Protein AF-0000000071583154 (afdb_homodimer)

Sequence (306 aa):
MKQLDFNSIYKNDSQQSTGLLFIRAYHKWHGLIKSQLKTIDLTHPQFVLLTTLAALLRQQEWVSQTDIARFSDMDVMTVSQIIRLLVKKDLIMREVHPKDSRANIILLTEQGLQKVNQALPLVEGIDQAFFGKLEDKTEILDQLLIKLEAENDMKQLDFNSIYKNDSQQSTGLLFIRAYHKWHGLIKSQLKTIDLTHPQFVLLTTLAALLRQQEWVSQTDIARFSDMDVMTVSQIIRLLVKKDLIMREVHPKDSRANIILLTEQGLQKVNQALPLVEGIDQAFFGKLEDKTEILDQLLIKLEAEND

Foldseek 3Di:
DDPPPPVPPVPDDPDDPPVRVVVVLCCVLLVQLQVLLVVVPDGPLLLLLLVLQVVVVVVDVFAALVNSCVRSVHDSVVSVVSLVVCVVVVQKDKDADPVHRVTITIGGDPNVVVSNVVSVCSSVVSCCVSLCVCPVCSVVVVVVVVVVPDPPD/DDPPPPVPPVPDDPDDPPVRVVVVLCCVLLVQLQVLLVVVPDGPLLLLLLVLQVVVVVVDVFAALVNSCVRSVHDSVVSVVSLVVCVVVVQKDKDADPVHNPTITIGGDPNVVVSNVVSVCSSVVSCCVSLCVCPVCSVVVVVVVVVVPDPPD

InterPro domains:
  IPR000835 MarR-type HTH domain [PF01047] (42-102)
  IPR000835 MarR-type HTH domain [PS50995] (1-150)
  IPR000835 MarR-type HTH domain [SM00347] (35-139)
  IPR036388 Winged helix-like DNA-binding domain superfamily [G3DSA:1.10.10.10] (5-152)
  IPR036390 Winged helix DNA-binding domain superfamily [SSF46785] (15-150)
  IPR039422 Transcription regulators MarR/SlyA-like [PTHR33164] (20-149)

pLDDT: mean 87.93, std 16.95, range [30.14, 98.5]

Secondary structure (DSSP, 8-state):
--------SS-S-----HHHHHHHHHHHHHHHHHHHHHTTT--HHHHHHHHHHHHHHHH-S---HHHHHHHHT--HHHHHHHHHHHHHTTSEEEEE-SS-TT-EEEEE-HHHHHHHHHHHHHHHHHHHHHHGGGGGGHHHHHHHHHHHHS---/--------SS-S-----HHHHHHHHHHHHHHHHHHHHHTTT--HHHHHHHHHHHHHHHH-S---HHHHHHHHT--HHHHHHHHHHHHHTTSEEEEEETTEEEEEEEEE-HHHHHHHHHHHHHHHHHHHHHHGGGGGGHHHHHHHHHHHHS---

Solvent-accessible surface area (backbone atoms only — not comparable to full-atom values): 17353 Å² total; per-residue (Å²): 134,78,77,76,75,64,82,40,88,73,56,85,71,88,65,72,49,64,64,56,40,49,50,53,32,46,51,58,54,50,49,53,45,44,59,58,33,48,79,71,76,38,51,66,70,54,47,47,50,52,48,45,46,55,54,46,54,72,75,34,93,74,38,36,70,66,56,46,16,66,74,59,73,42,54,62,66,58,45,51,54,49,48,55,52,33,38,75,68,49,27,30,46,77,43,67,30,92,88,39,82,88,38,57,25,55,43,73,31,74,58,24,48,51,49,44,63,57,46,47,59,56,49,50,52,50,46,47,62,50,53,45,73,46,56,87,45,40,62,55,51,45,52,53,32,51,56,54,55,47,73,82,125,132,79,79,75,75,62,81,41,89,73,57,85,71,87,64,72,48,65,65,55,41,50,50,52,32,46,52,57,55,49,48,53,47,45,59,58,33,48,78,72,76,39,52,65,69,56,49,46,49,52,50,46,46,55,54,46,54,72,74,34,91,74,39,36,69,66,56,46,17,68,73,59,74,44,54,61,68,58,45,52,54,48,48,55,54,33,36,75,66,50,27,29,45,77,42,66,31,92,88,38,84,87,38,58,26,55,44,75,31,74,58,23,50,52,49,42,65,58,46,47,59,56,49,49,51,48,46,47,63,50,52,45,73,47,56,87,46,40,62,56,51,45,52,53,32,51,55,53,54,46,71,82,123

Structure (mmCIF, N/CA/C/O backbone):
data_AF-0000000071583154-model_v1
#
loop_
_entity.id
_entity.type
_entity.pdbx_description
1 polymer 'Transcription regulator, MarR-family'
#
loop_
_atom_site.group_PDB
_atom_site.id
_atom_site.type_symbol
_atom_site.label_atom_id
_atom_site.label_alt_id
_atom_site.label_comp_id
_atom_site.label_asym_id
_atom_site.label_entity_id
_atom_site.label_seq_id
_atom_site.pdbx_PDB_ins_code
_atom_site.Cartn_x
_atom_site.Cartn_y
_atom_site.Cartn_z
_atom_site.occupancy
_atom_site.B_iso_or_equiv
_atom_site.auth_seq_id
_atom_site.auth_comp_id
_atom_site.auth_asym_id
_atom_site.auth_atom_id
_atom_site.pdbx_PDB_model_num
ATOM 1 N N . MET A 1 1 ? 2.824 -34.469 -17.781 1 30.66 1 MET A N 1
ATOM 2 C CA . MET A 1 1 ? 2.629 -33.156 -17.203 1 30.66 1 MET A CA 1
ATOM 3 C C . MET A 1 1 ? 3.914 -32.625 -16.547 1 30.66 1 MET A C 1
ATOM 5 O O . MET A 1 1 ? 4.418 -33.25 -15.609 1 30.66 1 MET A O 1
ATOM 9 N N . LYS A 1 2 ? 4.859 -32.062 -17.25 1 39.84 2 LYS A N 1
ATOM 10 C CA . LYS A 1 2 ? 6.277 -31.828 -16.984 1 39.84 2 LYS A CA 1
ATOM 11 C C . LYS A 1 2 ? 6.48 -31.062 -15.688 1 39.84 2 LYS A C 1
ATOM 13 O O . LYS A 1 2 ? 5.629 -30.266 -15.297 1 39.84 2 LYS A O 1
ATOM 18 N N . GLN A 1 3 ? 7.219 -31.484 -14.734 1 36.53 3 GLN A N 1
ATOM 19 C CA . GLN A 1 3 ? 7.711 -30.984 -13.461 1 36.53 3 GLN A CA 1
ATOM 20 C C . GLN A 1 3 ? 8.031 -29.484 -13.547 1 36.53 3 GLN A C 1
ATOM 22 O O . GLN A 1 3 ? 8.906 -29.078 -14.305 1 36.53 3 GLN A O 1
ATOM 27 N N . LEU A 1 4 ? 6.996 -28.688 -13.758 1 41.75 4 LEU A N 1
ATOM 28 C CA . LEU A 1 4 ? 7.277 -27.266 -13.914 1 41.75 4 LEU A CA 1
ATOM 29 C C . LEU A 1 4 ? 8.352 -26.812 -12.93 1 41.75 4 LEU A C 1
ATOM 31 O O . LEU A 1 4 ? 8.172 -26.922 -11.711 1 41.75 4 LEU A O 1
ATOM 35 N N . ASP A 1 5 ? 9.609 -27.188 -13.109 1 39.53 5 ASP A N 1
ATOM 36 C CA . ASP A 1 5 ? 10.797 -26.781 -12.359 1 39.53 5 ASP A CA 1
ATOM 37 C C . ASP A 1 5 ? 10.727 -25.297 -11.977 1 39.53 5 ASP A C 1
ATOM 39 O O . ASP A 1 5 ? 11.055 -24.422 -12.789 1 39.53 5 ASP A O 1
ATOM 43 N N . PHE A 1 6 ? 9.617 -24.859 -11.539 1 42.09 6 PHE A N 1
ATOM 44 C CA . PHE A 1 6 ? 9.641 -23.438 -11.164 1 42.09 6 PHE A CA 1
ATOM 45 C C . PHE A 1 6 ? 10.758 -23.172 -10.156 1 42.09 6 PHE A C 1
ATOM 47 O O . PHE A 1 6 ? 10.82 -23.812 -9.109 1 42.09 6 PHE A O 1
ATOM 54 N N . ASN A 1 7 ? 11.977 -22.938 -10.547 1 39.28 7 ASN A N 1
ATOM 55 C CA . ASN A 1 7 ? 13.102 -22.547 -9.703 1 39.28 7 ASN A CA 1
ATOM 56 C C . ASN A 1 7 ? 12.68 -21.531 -8.641 1 39.28 7 ASN A C 1
ATOM 58 O O . ASN A 1 7 ? 12.82 -20.328 -8.828 1 39.28 7 ASN A O 1
ATOM 62 N N . SER A 1 8 ? 11.547 -21.578 -8.211 1 45.72 8 SER A N 1
ATOM 63 C CA . SER A 1 8 ? 11.172 -20.562 -7.223 1 45.72 8 SER A CA 1
ATOM 64 C C . SER A 1 8 ? 12.047 -20.656 -5.977 1 45.72 8 SER A C 1
ATOM 66 O O . SER A 1 8 ? 12.359 -21.75 -5.512 1 45.72 8 SER A O 1
ATOM 68 N N . ILE A 1 9 ? 13.039 -19.953 -5.801 1 41.72 9 ILE A N 1
ATOM 69 C CA . ILE A 1 9 ? 13.68 -19.938 -4.492 1 41.72 9 ILE A CA 1
ATOM 70 C C . ILE A 1 9 ? 12.633 -20.109 -3.398 1 41.72 9 ILE A C 1
ATOM 72 O O . ILE A 1 9 ? 12.969 -20.312 -2.23 1 41.72 9 ILE A O 1
ATOM 76 N N . TYR A 1 10 ? 11.539 -19.688 -3.648 1 44.03 10 TYR A N 1
ATOM 77 C CA . TYR A 1 10 ? 10.516 -20 -2.658 1 44.03 10 TYR A CA 1
ATOM 78 C C . TYR A 1 10 ? 10.023 -21.422 -2.809 1 44.03 10 TYR A C 1
ATOM 80 O O . TYR A 1 10 ? 8.938 -21.672 -3.344 1 44.03 10 TYR A O 1
ATOM 88 N N . LYS A 1 11 ? 10.906 -22.25 -3.312 1 41.59 11 LYS A N 1
ATOM 89 C CA . LYS A 1 11 ? 10.609 -23.672 -3.51 1 41.59 11 LYS A CA 1
ATOM 90 C C . LYS A 1 11 ? 9.477 -24.125 -2.602 1 41.59 11 LYS A C 1
ATOM 92 O O . LYS A 1 11 ? 8.367 -24.391 -3.068 1 41.59 11 LYS A O 1
ATOM 97 N N . ASN A 1 12 ? 9.812 -25.172 -1.742 1 39.84 12 ASN A N 1
ATOM 98 C CA . ASN A 1 12 ? 8.953 -26.125 -1.056 1 39.84 12 ASN A CA 1
ATOM 99 C C . ASN A 1 12 ? 7.949 -25.438 -0.143 1 39.84 12 ASN A C 1
ATOM 101 O O . ASN A 1 12 ? 6.926 -26.016 0.222 1 39.84 12 ASN A O 1
ATOM 105 N N . ASP A 1 13 ? 8.508 -24.578 0.968 1 40.97 13 ASP A N 1
ATOM 106 C CA . ASP A 1 13 ? 7.719 -24.375 2.178 1 40.97 13 ASP A CA 1
ATOM 107 C C . ASP A 1 13 ? 6.707 -23.234 1.988 1 40.97 13 ASP A C 1
ATOM 109 O O . ASP A 1 13 ? 7.008 -22.234 1.335 1 40.97 13 ASP A O 1
ATOM 113 N N . SER A 1 14 ? 5.391 -23.531 2.088 1 43.97 14 SER A N 1
ATOM 114 C CA . SER A 1 14 ? 4.09 -22.891 2.277 1 43.97 14 SER A CA 1
ATOM 115 C C . SER A 1 14 ? 4.238 -21.516 2.902 1 43.97 14 SER A C 1
ATOM 117 O O . SER A 1 14 ? 3.24 -20.844 3.17 1 43.97 14 SER A O 1
ATOM 119 N N . GLN A 1 15 ? 5.488 -21.188 3.354 1 52.59 15 GLN A N 1
ATOM 120 C CA . GLN A 1 15 ? 5.469 -19.984 4.188 1 52.59 15 GLN A CA 1
ATOM 121 C C . GLN A 1 15 ? 5.379 -18.719 3.332 1 52.59 15 GLN A C 1
ATOM 123 O O . GLN A 1 15 ? 6.07 -18.609 2.316 1 52.59 15 GLN A O 1
ATOM 128 N N . GLN A 1 16 ? 4.422 -18.047 3.482 1 64.38 16 GLN A N 1
ATOM 129 C CA . GLN A 1 16 ? 4.148 -16.781 2.811 1 64.38 16 GLN A CA 1
ATOM 130 C C . GLN A 1 16 ? 5.383 -15.883 2.793 1 64.38 16 GLN A C 1
ATOM 132 O O . GLN A 1 16 ? 6.133 -15.828 3.77 1 64.38 16 GLN A O 1
ATOM 137 N N . SER A 1 17 ? 5.816 -15.508 1.643 1 85.31 17 SER A N 1
ATOM 138 C CA . SER A 1 17 ? 6.934 -14.578 1.529 1 85.31 17 SER A CA 1
ATOM 139 C C . SER A 1 17 ? 6.688 -13.32 2.357 1 85.31 17 SER A C 1
ATOM 141 O O . SER A 1 17 ? 5.539 -12.961 2.629 1 85.31 17 SER A O 1
ATOM 143 N N . THR A 1 18 ? 7.785 -12.766 2.939 1 92.25 18 THR A N 1
ATOM 144 C CA . THR A 1 18 ? 7.695 -11.516 3.68 1 92.25 18 THR A CA 1
ATOM 145 C C . THR A 1 18 ? 6.953 -10.453 2.869 1 92.25 18 THR A C 1
ATOM 147 O O . THR A 1 18 ? 6.148 -9.695 3.416 1 92.25 18 THR A O 1
ATOM 150 N N . GLY A 1 19 ? 7.215 -10.508 1.535 1 92.38 19 GLY A N 1
ATOM 151 C CA . GLY A 1 19 ? 6.52 -9.57 0.663 1 92.38 19 GLY A CA 1
ATOM 152 C C . GLY A 1 19 ? 5.012 -9.766 0.658 1 92.38 19 GLY A C 1
ATOM 153 O O . GLY A 1 19 ? 4.254 -8.797 0.689 1 92.38 19 GLY A O 1
ATOM 154 N N . LEU A 1 20 ? 4.59 -10.977 0.658 1 87.88 20 LEU A N 1
ATOM 155 C CA . LEU A 1 20 ? 3.164 -11.281 0.657 1 87.88 20 LEU A CA 1
ATOM 156 C C . LEU A 1 20 ? 2.527 -10.914 1.991 1 87.88 20 LEU A C 1
ATOM 158 O O . LEU A 1 20 ? 1.434 -10.344 2.025 1 87.88 20 LEU A O 1
ATOM 162 N N . LEU A 1 21 ? 3.168 -11.219 3.113 1 90.62 21 LEU A N 1
ATOM 163 C CA . LEU A 1 21 ? 2.68 -10.828 4.43 1 90.62 21 LEU A CA 1
ATOM 164 C C . LEU A 1 21 ? 2.559 -9.305 4.535 1 90.62 21 LEU A C 1
ATOM 166 O O . LEU A 1 21 ? 1.579 -8.797 5.082 1 90.62 21 LEU A O 1
ATOM 170 N N . PHE A 1 22 ? 3.586 -8.648 4.012 1 94.25 22 PHE A N 1
ATOM 171 C CA . PHE A 1 22 ? 3.652 -7.191 4.043 1 94.25 22 PHE A CA 1
ATOM 172 C C . PHE A 1 22 ? 2.494 -6.578 3.266 1 94.25 22 PHE A C 1
ATOM 174 O O . PHE A 1 22 ? 1.805 -5.691 3.766 1 94.25 22 PHE A O 1
ATOM 181 N N . ILE A 1 23 ? 2.201 -7.062 2.129 1 91.38 23 ILE A N 1
ATOM 182 C CA . ILE A 1 23 ? 1.151 -6.52 1.271 1 91.38 23 ILE A CA 1
ATOM 183 C C . ILE A 1 23 ? -0.215 -6.773 1.903 1 91.38 23 ILE A C 1
ATOM 185 O O . ILE A 1 23 ? -1.079 -5.895 1.904 1 91.38 23 ILE A O 1
ATOM 189 N N . ARG A 1 24 ? -0.441 -7.949 2.436 1 89.94 24 ARG A N 1
ATOM 190 C CA . ARG A 1 24 ? -1.7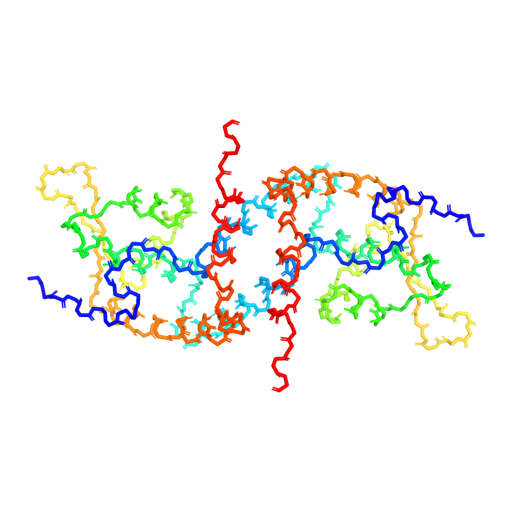26 -8.305 3.031 1 89.94 24 ARG A CA 1
ATOM 191 C C . ARG A 1 24 ? -2.033 -7.43 4.238 1 89.94 24 ARG A C 1
ATOM 193 O O . ARG A 1 24 ? -3.146 -6.918 4.375 1 89.94 24 ARG A O 1
ATOM 200 N N . ALA A 1 25 ? -1.033 -7.297 5.113 1 93.81 25 ALA A N 1
ATOM 201 C CA . ALA A 1 25 ? -1.216 -6.438 6.277 1 93.81 25 ALA A CA 1
ATOM 202 C C . ALA A 1 25 ? -1.484 -4.996 5.859 1 93.81 25 ALA A C 1
ATOM 204 O O . ALA A 1 25 ? -2.367 -4.336 6.414 1 93.81 25 ALA A O 1
ATOM 205 N N . TYR A 1 26 ? -0.758 -4.555 4.871 1 93.94 26 TYR A N 1
ATOM 206 C CA . TYR A 1 26 ? -0.924 -3.189 4.387 1 93.94 26 TYR A CA 1
ATOM 207 C C . TYR A 1 26 ? -2.32 -2.979 3.812 1 93.94 26 TYR A C 1
ATOM 209 O O . TYR A 1 26 ? -2.982 -1.986 4.125 1 93.94 26 TYR A O 1
ATOM 217 N N . HIS A 1 27 ? -2.809 -3.875 2.984 1 90.81 27 HIS A N 1
ATOM 218 C CA . HIS A 1 27 ? -4.105 -3.725 2.332 1 90.81 27 HIS A CA 1
ATOM 219 C C . HIS A 1 27 ? -5.238 -3.744 3.352 1 90.81 27 HIS A C 1
ATOM 221 O O . HIS A 1 27 ? -6.215 -3.004 3.213 1 90.81 27 HIS A O 1
ATOM 227 N N . LYS A 1 28 ? -5.133 -4.594 4.301 1 92.94 28 LYS A N 1
ATOM 228 C CA . LYS A 1 28 ? -6.141 -4.637 5.352 1 92.94 28 LYS A CA 1
ATOM 229 C C . LYS A 1 28 ? -6.207 -3.311 6.105 1 92.94 28 LYS A C 1
ATOM 231 O O . LYS A 1 28 ? -7.289 -2.742 6.277 1 92.94 28 LYS A O 1
ATOM 236 N N . TRP A 1 29 ? -5.051 -2.818 6.508 1 95.5 29 TRP A N 1
ATOM 237 C CA . TRP A 1 29 ? -4.949 -1.56 7.238 1 95.5 29 TRP A CA 1
ATOM 238 C C . TRP A 1 29 ? -5.398 -0.389 6.367 1 95.5 29 TRP A C 1
ATOM 240 O O . TRP A 1 29 ? -6.254 0.401 6.77 1 95.5 29 TRP A O 1
ATOM 250 N N . HIS A 1 30 ? -4.844 -0.304 5.176 1 95.38 30 HIS A N 1
ATOM 251 C CA . HIS A 1 30 ? -5.09 0.829 4.293 1 95.38 30 HIS A CA 1
ATOM 252 C C . HIS A 1 30 ? -6.535 0.84 3.801 1 95.38 30 HIS A C 1
ATOM 254 O O . HIS A 1 30 ? -7.117 1.908 3.596 1 95.38 30 HIS A O 1
ATOM 260 N N . GLY A 1 31 ? -7.113 -0.391 3.674 1 94.56 31 GLY A N 1
ATOM 261 C CA . GLY A 1 31 ? -8.523 -0.466 3.34 1 94.56 31 GLY A CA 1
ATOM 262 C C . GLY A 1 31 ? -9.422 0.168 4.387 1 94.56 31 GLY A C 1
ATOM 263 O O . GLY A 1 31 ? -10.391 0.847 4.051 1 94.56 31 GLY A O 1
ATOM 264 N N . LEU A 1 32 ? -9.094 -0.037 5.621 1 95.94 32 LEU A N 1
ATOM 265 C CA . LEU A 1 32 ? -9.828 0.564 6.727 1 95.94 32 LEU A CA 1
ATOM 266 C C . LEU A 1 32 ? -9.695 2.084 6.703 1 95.94 32 LEU A C 1
ATOM 268 O O . LEU A 1 32 ? -10.688 2.799 6.879 1 95.94 32 LEU A O 1
ATOM 272 N N . ILE A 1 33 ? -8.5 2.568 6.402 1 96.75 33 ILE A N 1
ATOM 273 C CA . ILE A 1 33 ? -8.234 4 6.348 1 96.75 33 ILE A CA 1
ATOM 274 C C . ILE A 1 33 ? -9.031 4.633 5.211 1 96.75 33 ILE A C 1
ATOM 276 O O . ILE A 1 33 ? -9.734 5.629 5.41 1 96.75 33 ILE A O 1
ATOM 280 N N . LYS A 1 34 ? -8.953 4.07 4.102 1 96.5 34 LYS A N 1
ATOM 281 C CA . LYS A 1 34 ? -9.641 4.594 2.924 1 96.5 34 LYS A CA 1
ATOM 282 C C . LYS A 1 34 ? -11.148 4.648 3.146 1 96.5 34 LYS A C 1
ATOM 284 O O . LYS A 1 34 ? -11.797 5.645 2.811 1 96.5 34 LYS A O 1
ATOM 289 N N . SER A 1 35 ? -11.68 3.588 3.678 1 96.69 35 SER A N 1
ATOM 290 C CA . SER A 1 35 ? -13.117 3.504 3.918 1 96.69 35 SER A CA 1
ATOM 291 C C . SER A 1 35 ? -13.586 4.617 4.848 1 96.69 35 SER A C 1
ATOM 293 O O . SER A 1 35 ? -14.609 5.254 4.59 1 96.69 35 SER A O 1
ATOM 295 N N . GLN A 1 36 ? -12.812 4.875 5.902 1 97 36 GLN A N 1
ATOM 296 C CA . GLN A 1 36 ? -13.211 5.891 6.867 1 97 36 GLN A CA 1
ATOM 297 C C . GLN A 1 36 ? -13.016 7.297 6.305 1 97 36 GLN A C 1
ATOM 299 O O . GLN A 1 36 ? -13.859 8.172 6.504 1 97 36 GLN A O 1
ATOM 304 N N . LEU A 1 37 ? -11.945 7.516 5.57 1 97.75 37 LEU A N 1
ATOM 305 C CA . LEU A 1 37 ? -11.672 8.844 5.02 1 97.75 37 LEU A CA 1
ATOM 306 C C . LEU A 1 37 ? -12.672 9.188 3.922 1 97.75 37 LEU A C 1
ATOM 308 O O . LEU A 1 37 ? -13.031 10.352 3.752 1 97.75 37 LEU A O 1
ATOM 312 N N . LYS A 1 38 ? -13.125 8.148 3.279 1 97.44 38 LYS A N 1
ATOM 313 C CA . LYS A 1 38 ? -14.133 8.352 2.24 1 97.44 38 LYS A CA 1
ATOM 314 C C . LYS A 1 38 ? -15.398 8.984 2.816 1 97.44 38 LYS A C 1
ATOM 316 O O . LYS A 1 38 ? -16.047 9.789 2.154 1 97.44 38 LYS A O 1
ATOM 321 N N . THR A 1 39 ? -15.773 8.703 4.004 1 97.12 39 THR A N 1
ATOM 322 C CA . THR A 1 39 ? -16.984 9.195 4.645 1 97.12 39 THR A CA 1
ATOM 323 C C . THR A 1 39 ? -16.938 10.711 4.816 1 97.12 39 THR A C 1
ATOM 325 O O . THR A 1 39 ? -17.969 11.352 5.012 1 97.12 39 THR A O 1
ATOM 328 N N . ILE A 1 40 ? -15.742 11.273 4.711 1 97.19 40 ILE A N 1
ATOM 329 C CA . ILE A 1 40 ? -15.617 12.719 4.879 1 97.19 40 ILE A CA 1
ATOM 330 C C . ILE A 1 40 ? -14.977 13.328 3.633 1 97.19 40 ILE A C 1
ATOM 332 O O . ILE A 1 40 ? -14.367 14.398 3.699 1 97.19 40 ILE A O 1
ATOM 336 N N . ASP A 1 41 ? -14.906 12.57 2.551 1 97.19 41 ASP A N 1
ATOM 337 C CA . ASP A 1 41 ? -14.5 13.008 1.219 1 97.19 41 ASP A CA 1
ATOM 338 C C . ASP A 1 41 ? -13.023 13.383 1.19 1 97.19 41 ASP A C 1
ATOM 340 O O . ASP A 1 41 ? -12.656 14.453 0.7 1 97.19 41 ASP A O 1
ATOM 344 N N . LEU A 1 42 ? -12.188 12.562 1.781 1 97.75 42 LEU A N 1
ATOM 345 C CA . LEU A 1 42 ? -10.734 12.711 1.75 1 97.75 42 LEU A CA 1
ATOM 346 C C . LEU A 1 42 ? -10.062 11.422 1.293 1 97.75 42 LEU A C 1
ATOM 348 O O . LEU A 1 42 ? -10.492 10.328 1.668 1 97.75 42 LEU A O 1
ATOM 352 N N . THR A 1 43 ? -9.047 11.547 0.562 1 96.81 43 THR A N 1
ATOM 353 C CA . THR A 1 43 ? -8.164 10.422 0.29 1 96.81 43 THR A CA 1
ATOM 354 C C . THR A 1 43 ? -7.012 10.383 1.29 1 96.81 43 THR A C 1
ATOM 356 O O . THR A 1 43 ? -6.797 11.344 2.033 1 96.81 43 THR A O 1
ATOM 359 N N . HIS A 1 44 ? -6.336 9.289 1.269 1 95.25 44 HIS A N 1
ATOM 360 C CA . HIS A 1 44 ? -5.25 9.148 2.23 1 95.25 44 HIS A CA 1
ATOM 361 C C . HIS A 1 44 ? -4.129 10.141 1.947 1 95.25 44 HIS A C 1
ATOM 363 O O . HIS A 1 44 ? -3.625 10.789 2.863 1 95.25 44 HIS A O 1
ATOM 369 N N . PRO A 1 45 ? -3.744 10.375 0.665 1 94.81 45 PRO A N 1
ATOM 370 C CA . PRO A 1 45 ? -2.707 11.375 0.409 1 94.81 45 PRO A CA 1
ATOM 371 C C . PRO A 1 45 ? -3.135 12.789 0.813 1 94.81 45 PRO A C 1
ATOM 373 O O . PRO A 1 45 ? -2.32 13.562 1.319 1 94.81 45 PRO A O 1
ATOM 376 N N . GLN A 1 46 ? -4.344 13.047 0.58 1 96.69 46 GLN A N 1
ATOM 377 C CA . GLN A 1 46 ? -4.867 14.336 1.011 1 96.69 46 GLN A CA 1
ATOM 378 C C . GLN A 1 46 ? -4.801 14.477 2.527 1 96.69 46 GLN A C 1
ATOM 380 O O . GLN A 1 46 ? -4.422 15.539 3.041 1 96.69 46 GLN A O 1
ATOM 385 N N . PHE A 1 47 ? -5.164 13.43 3.229 1 96.38 47 PHE A N 1
ATOM 386 C CA . PHE A 1 47 ? -5.078 13.406 4.684 1 96.38 47 PHE A CA 1
ATOM 387 C C . PHE A 1 47 ? -3.645 13.648 5.145 1 96.38 47 PHE A C 1
ATOM 389 O O . PHE A 1 47 ? -3.404 14.461 6.043 1 96.38 47 PHE A O 1
ATOM 396 N N . VAL A 1 48 ? -2.729 12.953 4.582 1 93.5 48 VAL A N 1
ATOM 397 C CA . VAL A 1 48 ? -1.324 13.07 4.957 1 93.5 48 VAL A CA 1
ATOM 398 C C . VAL A 1 48 ? -0.851 14.508 4.734 1 93.5 48 VAL A C 1
ATOM 400 O O . VAL A 1 48 ? -0.182 15.086 5.59 1 93.5 48 VAL A O 1
ATOM 403 N N . LEU A 1 49 ? -1.222 15.078 3.637 1 95.5 49 LEU A N 1
ATOM 404 C CA . LEU A 1 49 ? -0.806 16.438 3.334 1 95.5 49 LEU A CA 1
ATOM 405 C C . LEU A 1 49 ? -1.387 17.422 4.344 1 95.5 49 LEU A C 1
ATOM 407 O O . LEU A 1 49 ? -0.662 18.25 4.898 1 95.5 49 LEU A O 1
ATOM 411 N N . LEU A 1 50 ? -2.65 17.328 4.605 1 96.25 50 LEU A N 1
ATOM 412 C CA . LEU A 1 50 ? -3.338 18.234 5.512 1 96.25 50 LEU A CA 1
ATOM 413 C C . LEU A 1 50 ? -2.744 18.156 6.914 1 96.25 50 LEU A C 1
ATOM 415 O O . LEU A 1 50 ? -2.502 19.188 7.551 1 96.25 50 LEU A O 1
ATOM 419 N N . THR A 1 51 ? -2.527 16.969 7.355 1 93.38 51 THR A N 1
ATOM 420 C CA . THR A 1 51 ? -2.037 16.797 8.719 1 93.38 51 THR A CA 1
ATOM 421 C C . THR A 1 51 ? -0.569 17.203 8.82 1 93.38 51 THR A C 1
ATOM 423 O O . THR A 1 51 ? -0.133 17.719 9.852 1 93.38 51 THR A O 1
ATOM 426 N N . THR A 1 52 ? 0.209 16.938 7.781 1 91.56 52 THR A N 1
ATOM 427 C CA . THR A 1 52 ? 1.586 17.406 7.734 1 91.56 52 THR A CA 1
ATOM 428 C C . THR A 1 52 ? 1.632 18.938 7.797 1 91.56 52 THR A C 1
ATOM 430 O O . THR A 1 52 ? 2.406 19.5 8.562 1 91.56 52 THR A O 1
ATOM 433 N N . LEU A 1 53 ? 0.83 19.547 7.004 1 94.75 53 LEU A N 1
ATOM 434 C CA . LEU A 1 53 ? 0.743 21 6.992 1 94.75 53 LEU A CA 1
ATOM 435 C C . LEU A 1 53 ? 0.37 21.531 8.375 1 94.75 53 LEU A C 1
ATOM 437 O O . LEU A 1 53 ? 1.01 22.453 8.883 1 94.75 53 LEU A O 1
ATOM 441 N N . ALA A 1 54 ? -0.642 20.922 8.938 1 93.62 54 ALA A N 1
ATOM 442 C CA . ALA A 1 54 ? -1.091 21.328 10.266 1 93.62 54 ALA A CA 1
ATOM 443 C C . ALA A 1 54 ? 0.039 21.219 11.281 1 93.62 54 ALA A C 1
ATOM 445 O O . ALA A 1 54 ? 0.239 22.125 12.094 1 93.62 54 ALA A O 1
ATOM 446 N N . ALA A 1 55 ? 0.73 20.188 11.18 1 89.81 55 ALA A N 1
ATOM 447 C CA . ALA A 1 55 ? 1.839 19.969 12.109 1 89.81 55 ALA A CA 1
ATOM 448 C C . ALA A 1 55 ? 2.947 20.984 11.883 1 89.81 55 ALA A C 1
ATOM 450 O O . ALA A 1 55 ? 3.496 21.531 12.844 1 89.81 55 ALA A O 1
ATOM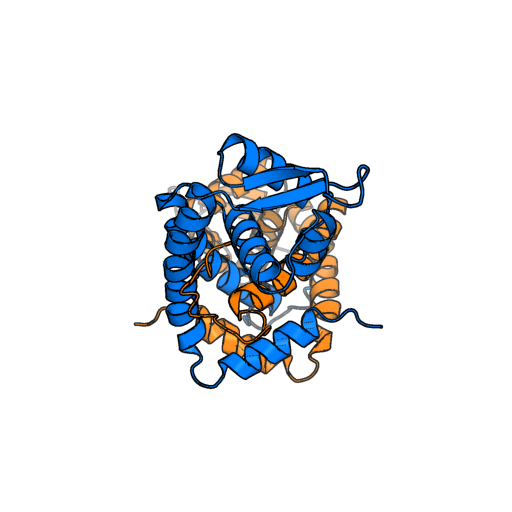 451 N N . LEU A 1 56 ? 3.295 21.219 10.672 1 92.06 56 LEU A N 1
ATOM 452 C CA . LEU A 1 56 ? 4.359 22.172 10.336 1 92.06 56 LEU A CA 1
ATOM 453 C C . LEU A 1 56 ? 3.984 23.578 10.75 1 92.06 56 LEU A C 1
ATOM 455 O O . LEU A 1 56 ? 4.832 24.328 11.242 1 92.06 56 LEU A O 1
ATOM 459 N N . LEU A 1 57 ? 2.752 23.906 10.562 1 92.88 57 LEU A N 1
ATOM 460 C CA . LEU A 1 57 ? 2.283 25.25 10.891 1 92.88 57 LEU A CA 1
ATOM 461 C C . LEU A 1 57 ? 2.334 25.484 12.398 1 92.88 57 LEU A C 1
ATOM 463 O O . LEU A 1 57 ? 2.348 26.625 12.844 1 92.88 57 LEU A O 1
ATOM 467 N N . ARG A 1 58 ? 2.373 24.406 13.094 1 89.75 58 ARG A N 1
ATOM 468 C CA . ARG A 1 58 ? 2.525 24.516 14.547 1 89.75 58 ARG A CA 1
ATOM 469 C C . ARG A 1 58 ? 3.979 24.781 14.922 1 89.75 58 ARG A C 1
ATOM 471 O O . ARG A 1 58 ? 4.258 25.359 15.984 1 89.75 58 ARG A O 1
ATOM 478 N N . GLN A 1 59 ? 4.832 24.375 14.078 1 88.56 59 GLN A N 1
ATOM 479 C CA . GLN A 1 59 ? 6.258 24.453 14.383 1 88.56 59 GLN A CA 1
ATOM 480 C C . GLN A 1 59 ? 6.906 25.656 13.703 1 88.56 59 GLN A C 1
ATOM 482 O O . GLN A 1 59 ? 7.945 26.141 14.156 1 88.56 59 GLN A O 1
ATOM 487 N N . GLN A 1 60 ? 6.34 26.031 12.625 1 88.75 60 GLN A N 1
ATOM 488 C CA . GLN A 1 60 ? 6.895 27.156 11.883 1 88.75 60 GLN A CA 1
ATOM 489 C C . GLN A 1 60 ? 5.789 28.047 11.305 1 88.75 60 GLN A C 1
ATOM 491 O O . GLN A 1 60 ? 4.695 27.562 11.008 1 88.75 60 GLN A O 1
ATOM 496 N N . GLU A 1 61 ? 6.133 29.297 11.156 1 88.25 61 GLU A N 1
ATOM 497 C CA . GLU A 1 61 ? 5.152 30.297 10.758 1 88.25 61 GLU A CA 1
ATOM 498 C C . GLU A 1 61 ? 4.781 30.141 9.281 1 88.25 61 GLU A C 1
ATOM 500 O O . GLU A 1 61 ? 3.619 30.328 8.914 1 88.25 61 GLU A O 1
ATOM 505 N N . TRP A 1 62 ? 5.77 29.906 8.523 1 93.5 62 TRP A N 1
ATOM 506 C CA . TRP A 1 62 ? 5.566 29.812 7.082 1 93.5 62 TRP A CA 1
ATOM 507 C C . TRP A 1 6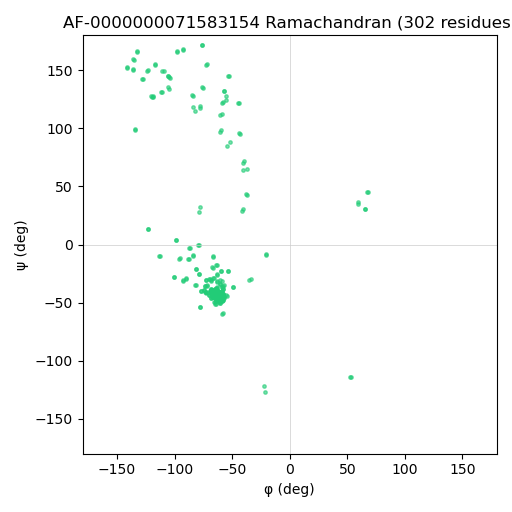2 ? 5.969 28.438 6.566 1 93.5 62 TRP A C 1
ATOM 509 O O . TRP A 1 62 ? 7.062 27.953 6.863 1 93.5 62 TRP A O 1
ATOM 519 N N . VAL A 1 63 ? 5.016 27.797 5.824 1 95.88 63 VAL A N 1
ATOM 520 C CA . VAL A 1 63 ? 5.258 26.469 5.285 1 95.88 63 VAL A CA 1
ATOM 521 C C . VAL A 1 63 ? 5.191 26.5 3.762 1 95.88 63 VAL A C 1
ATOM 523 O O . VAL A 1 63 ? 4.242 27.031 3.188 1 95.88 63 VAL A O 1
ATOM 526 N N . SER A 1 64 ? 6.258 25.984 3.133 1 95.69 64 SER A N 1
ATOM 527 C CA . SER A 1 64 ? 6.305 25.938 1.676 1 95.69 64 SER A CA 1
ATOM 528 C C . SER A 1 64 ? 5.887 24.562 1.164 1 95.69 64 SER A C 1
ATOM 530 O O . SER A 1 64 ? 5.77 23.609 1.942 1 95.69 64 SER A O 1
ATOM 532 N N . GLN A 1 65 ? 5.609 24.5 -0.125 1 95.75 65 GLN A N 1
ATOM 533 C CA . GLN A 1 65 ? 5.324 23.219 -0.766 1 95.75 65 GLN A CA 1
ATOM 534 C C . GLN A 1 65 ? 6.477 22.234 -0.583 1 95.75 65 GLN A C 1
ATOM 536 O O . GLN A 1 65 ? 6.258 21.031 -0.395 1 95.75 65 GLN A O 1
ATOM 541 N N . THR A 1 66 ? 7.684 22.797 -0.593 1 94.31 66 THR A N 1
ATOM 542 C CA . THR A 1 66 ? 8.867 21.953 -0.427 1 94.31 66 THR A CA 1
ATOM 543 C C . THR A 1 66 ? 8.93 21.375 0.983 1 94.31 66 THR A C 1
ATOM 545 O O . THR A 1 66 ? 9.32 20.219 1.168 1 94.31 66 THR A O 1
ATOM 548 N N . ASP A 1 67 ? 8.586 22.156 1.951 1 93.25 67 ASP A N 1
ATOM 549 C CA . ASP A 1 67 ? 8.516 21.672 3.326 1 93.25 67 ASP A CA 1
ATOM 550 C C . ASP A 1 67 ? 7.547 20.5 3.445 1 93.25 67 ASP A C 1
ATOM 552 O O . ASP A 1 67 ? 7.867 19.484 4.07 1 93.25 67 ASP A O 1
ATOM 556 N N . ILE A 1 68 ? 6.402 20.641 2.818 1 94.5 68 ILE A N 1
ATOM 557 C CA . ILE A 1 68 ? 5.363 19.625 2.883 1 94.5 68 ILE A CA 1
ATOM 558 C C . ILE A 1 68 ? 5.855 18.344 2.215 1 94.5 68 ILE A C 1
ATOM 560 O O . ILE A 1 68 ? 5.688 17.25 2.76 1 94.5 68 ILE A O 1
ATOM 564 N N . ALA A 1 69 ? 6.453 18.453 1.063 1 93.94 69 ALA A N 1
ATOM 565 C CA . ALA A 1 69 ? 6.961 17.297 0.326 1 93.94 69 ALA A CA 1
ATOM 566 C C . ALA A 1 69 ? 8 16.547 1.142 1 93.94 69 ALA A C 1
ATOM 568 O O . ALA A 1 69 ? 7.949 15.32 1.245 1 93.94 69 ALA A O 1
ATOM 569 N N . ARG A 1 70 ? 8.898 17.234 1.775 1 88.88 70 ARG A N 1
ATOM 570 C CA . ARG A 1 70 ? 9.977 16.641 2.564 1 88.88 70 ARG A CA 1
ATOM 571 C C . ARG A 1 70 ? 9.43 15.891 3.768 1 88.88 70 ARG A C 1
ATOM 573 O O . ARG A 1 70 ? 9.867 14.773 4.059 1 88.88 70 ARG A O 1
ATOM 580 N N . PHE A 1 71 ? 8.383 16.438 4.387 1 85.88 71 PHE A N 1
ATOM 581 C CA . PHE A 1 71 ? 7.914 15.867 5.645 1 85.88 71 PHE A CA 1
ATOM 582 C C . PHE A 1 71 ? 6.863 14.789 5.395 1 85.88 71 PHE A C 1
ATOM 584 O O . PHE A 1 71 ? 6.699 13.875 6.207 1 85.88 71 PHE A O 1
ATOM 591 N N . SER A 1 72 ? 6.086 14.859 4.324 1 87.31 72 SER A N 1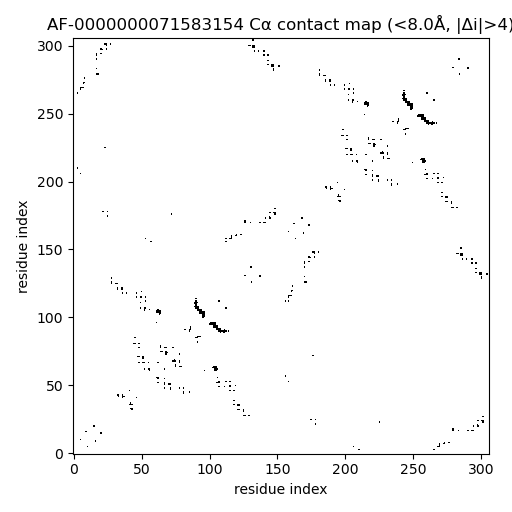
ATOM 592 C CA . SER A 1 72 ? 5.066 13.867 4.004 1 87.31 72 SER A CA 1
ATOM 593 C C . SER A 1 72 ? 5.668 12.68 3.258 1 87.31 72 SER A C 1
ATOM 595 O O . SER A 1 72 ? 4.992 11.672 3.043 1 87.31 72 SER A O 1
ATOM 597 N N . ASP A 1 73 ? 6.895 12.758 2.83 1 81.94 73 ASP A N 1
ATOM 598 C CA . ASP A 1 73 ? 7.594 11.75 2.039 1 81.94 73 ASP A CA 1
ATOM 599 C C . ASP A 1 73 ? 6.871 11.484 0.72 1 81.94 73 ASP A C 1
ATOM 601 O O . ASP A 1 73 ? 6.676 10.336 0.333 1 81.94 73 ASP A O 1
ATOM 605 N N . MET A 1 74 ? 6.297 12.5 0.16 1 89.31 74 MET A N 1
ATOM 606 C CA . MET A 1 74 ? 5.723 12.5 -1.184 1 89.31 74 MET A CA 1
ATOM 607 C C . MET A 1 74 ? 6.57 13.336 -2.135 1 89.31 74 MET A C 1
ATOM 609 O O . MET A 1 74 ? 7.246 14.273 -1.709 1 89.31 74 MET A O 1
ATOM 613 N N . ASP A 1 75 ? 6.547 12.93 -3.35 1 88.69 75 ASP A N 1
ATOM 614 C CA . ASP A 1 75 ? 7.316 13.727 -4.305 1 88.69 75 ASP A CA 1
ATOM 615 C C . ASP A 1 75 ? 6.633 15.062 -4.578 1 88.69 75 ASP A C 1
ATOM 617 O O . ASP A 1 75 ? 5.418 15.188 -4.426 1 88.69 75 ASP A O 1
ATOM 621 N N . VAL A 1 76 ? 7.438 15.977 -4.973 1 92.25 76 VAL A N 1
ATOM 622 C CA . VAL A 1 76 ? 7.031 17.375 -5.133 1 92.25 76 VAL A CA 1
ATOM 623 C C . VAL A 1 76 ? 5.887 17.469 -6.137 1 92.25 76 VAL A C 1
ATOM 625 O O . VAL A 1 76 ? 4.953 18.25 -5.953 1 92.25 76 VAL A O 1
ATOM 628 N N . MET A 1 77 ? 5.965 16.641 -7.117 1 94.25 77 MET A N 1
ATOM 629 C CA . MET A 1 77 ? 4.922 16.672 -8.133 1 94.25 77 MET A CA 1
ATOM 630 C C . MET A 1 77 ? 3.58 16.234 -7.555 1 94.25 77 MET A C 1
ATOM 632 O O . MET A 1 77 ? 2.553 16.875 -7.816 1 94.25 77 MET A O 1
ATOM 636 N N . THR A 1 78 ? 3.598 15.203 -6.82 1 93.94 78 THR A N 1
ATOM 637 C CA . THR A 1 78 ? 2.395 14.703 -6.164 1 93.94 78 THR A CA 1
ATOM 638 C C . THR A 1 78 ? 1.832 15.75 -5.203 1 93.94 78 THR A C 1
ATOM 640 O O . THR A 1 78 ? 0.629 16.016 -5.203 1 93.94 78 THR A O 1
ATOM 643 N N . VAL A 1 79 ? 2.74 16.344 -4.422 1 96.75 79 VAL A N 1
ATOM 644 C CA . VAL A 1 79 ? 2.342 17.359 -3.461 1 96.75 79 VAL A CA 1
ATOM 645 C C . VAL A 1 79 ? 1.69 18.531 -4.195 1 96.75 79 VAL A C 1
ATOM 647 O O . VAL A 1 79 ? 0.645 19.031 -3.771 1 96.75 79 VAL A O 1
ATOM 650 N N . SER A 1 80 ? 2.264 18.938 -5.312 1 97.06 80 SER A N 1
ATOM 651 C CA . SER A 1 80 ? 1.723 20.031 -6.098 1 97.06 80 SER A CA 1
ATOM 652 C C . SER A 1 80 ? 0.305 19.734 -6.57 1 97.06 80 SER A C 1
ATOM 654 O O . SER A 1 80 ? -0.58 20.594 -6.48 1 97.06 80 SER A O 1
ATOM 656 N N . GLN A 1 81 ? 0.111 18.547 -7.012 1 97.69 81 GLN A N 1
ATOM 657 C CA . GLN A 1 81 ? -1.199 18.141 -7.508 1 97.69 81 GLN A CA 1
ATOM 658 C C . GLN A 1 81 ? -2.23 18.109 -6.383 1 97.69 81 GLN A C 1
ATOM 660 O O . GLN A 1 81 ? -3.369 18.547 -6.57 1 97.69 81 GLN A O 1
ATOM 665 N N . ILE A 1 82 ? -1.841 17.641 -5.281 1 97.94 82 ILE A N 1
ATOM 666 C CA . ILE A 1 82 ? -2.748 17.547 -4.141 1 97.94 82 ILE A CA 1
ATOM 667 C C . ILE A 1 82 ? -3.07 18.953 -3.629 1 97.94 82 ILE A C 1
ATOM 669 O O . ILE A 1 82 ? -4.215 19.25 -3.27 1 97.94 82 ILE A O 1
ATOM 673 N N . ILE A 1 83 ? -2.078 19.797 -3.611 1 98.12 83 ILE A N 1
ATOM 674 C CA . ILE A 1 83 ? -2.289 21.172 -3.174 1 98.12 83 ILE A CA 1
ATOM 675 C C . ILE A 1 83 ? -3.311 21.844 -4.082 1 98.12 83 ILE A C 1
ATOM 677 O O . ILE A 1 83 ? -4.246 22.5 -3.604 1 98.12 83 ILE A O 1
ATOM 681 N N . ARG A 1 84 ? -3.125 21.703 -5.375 1 98 84 ARG A N 1
ATOM 682 C CA . ARG A 1 84 ? -4.07 22.297 -6.32 1 98 84 ARG A CA 1
ATOM 683 C C . ARG A 1 84 ? -5.492 21.812 -6.035 1 98 84 ARG A C 1
ATOM 685 O O . ARG A 1 84 ? -6.43 22.625 -6.027 1 98 84 ARG A O 1
ATOM 692 N N . LEU A 1 85 ? -5.652 20.562 -5.777 1 98.12 85 LEU A N 1
ATOM 693 C CA . LEU A 1 85 ? -6.957 19.969 -5.496 1 98.12 85 LEU A CA 1
ATOM 694 C C . LEU A 1 85 ? -7.523 20.516 -4.184 1 98.12 85 LEU A C 1
ATOM 696 O O . LEU A 1 85 ? -8.711 20.844 -4.105 1 98.12 85 LEU A O 1
ATOM 700 N N . LEU A 1 86 ? -6.703 20.641 -3.141 1 98.5 86 LEU A N 1
ATOM 701 C CA . LEU A 1 86 ? -7.156 21.062 -1.821 1 98.5 86 LEU A CA 1
ATOM 702 C C . LEU A 1 86 ? -7.48 22.547 -1.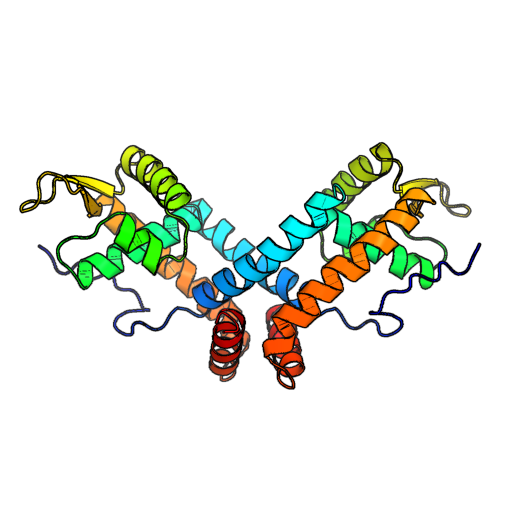811 1 98.5 86 LEU A C 1
ATOM 704 O O . LEU A 1 86 ? -8.352 23 -1.058 1 98.5 86 LEU A O 1
ATOM 708 N N . VAL A 1 87 ? -6.762 23.328 -2.654 1 98.31 87 VAL A N 1
ATOM 709 C CA . VAL A 1 87 ? -7.109 24.734 -2.836 1 98.31 87 VAL A CA 1
ATOM 710 C C . VAL A 1 87 ? -8.492 24.844 -3.469 1 98.31 87 VAL A C 1
ATOM 712 O O . VAL A 1 87 ? -9.328 25.625 -3.016 1 98.31 87 VAL A O 1
ATOM 715 N N . LYS A 1 88 ? -8.703 24.031 -4.488 1 98.06 88 LYS A N 1
ATOM 716 C CA . LYS A 1 88 ? -10 24.031 -5.156 1 98.06 88 LYS A CA 1
ATOM 717 C C . LYS A 1 88 ? -11.117 23.656 -4.188 1 98.06 88 LYS A C 1
ATOM 719 O O . LYS A 1 88 ? -12.234 24.156 -4.289 1 98.06 88 LYS A O 1
ATOM 724 N N . LYS A 1 89 ? -10.805 22.844 -3.203 1 97.81 89 LYS A N 1
ATOM 725 C CA . LYS A 1 89 ? -11.773 22.391 -2.205 1 97.81 89 LYS A CA 1
ATOM 726 C C . LYS A 1 89 ? -11.867 23.375 -1.048 1 97.81 89 LYS A C 1
ATOM 728 O O . LYS A 1 89 ? -12.609 23.156 -0.089 1 97.81 89 LYS A O 1
ATOM 733 N N . ASP A 1 90 ? -11.055 24.391 -1.087 1 98.25 90 ASP A N 1
ATOM 734 C CA . ASP A 1 90 ? -11.016 25.453 -0.089 1 98.25 90 ASP A CA 1
ATOM 735 C C . ASP A 1 90 ? -10.57 24.922 1.27 1 98.25 90 ASP A C 1
ATOM 737 O O . ASP A 1 90 ? -11.078 25.344 2.309 1 98.25 90 ASP A O 1
ATOM 741 N N . LEU A 1 91 ? -9.742 23.906 1.29 1 98.44 91 LEU A N 1
ATOM 742 C CA . LEU A 1 91 ? -9.211 23.344 2.527 1 98.44 91 LEU A CA 1
ATOM 743 C C . LEU A 1 91 ? -7.871 23.984 2.879 1 98.44 91 LEU A C 1
ATOM 745 O O . LEU A 1 91 ? -7.477 24 4.047 1 98.44 91 LEU A O 1
ATOM 749 N N . ILE A 1 92 ? -7.156 24.375 1.807 1 98.44 92 ILE A N 1
ATOM 750 C CA . ILE A 1 92 ? -5.918 25.125 2.01 1 98.44 92 ILE A CA 1
ATOM 751 C C . ILE A 1 92 ? -5.891 26.344 1.082 1 98.44 92 ILE A C 1
ATOM 753 O O . ILE A 1 92 ? -6.738 26.469 0.193 1 98.44 92 ILE A O 1
ATOM 757 N N . MET A 1 93 ? -5.008 27.266 1.316 1 97.94 93 MET A N 1
ATOM 758 C CA . MET A 1 93 ? -4.809 28.438 0.462 1 97.94 93 MET A CA 1
ATOM 759 C C . MET A 1 93 ? -3.322 28.703 0.248 1 97.94 93 MET A C 1
ATOM 761 O O . MET A 1 93 ? -2.492 28.297 1.066 1 97.94 93 MET A O 1
ATOM 765 N N . ARG A 1 94 ? -3.043 29.234 -0.834 1 96.75 94 ARG A N 1
ATOM 766 C CA . ARG A 1 94 ? -1.69 29.656 -1.185 1 96.75 94 ARG A CA 1
ATOM 767 C C . ARG A 1 94 ? -1.548 31.172 -1.086 1 96.75 94 ARG A C 1
ATOM 769 O O . ARG A 1 94 ? -2.438 31.906 -1.51 1 96.75 94 ARG A O 1
ATOM 776 N N . GLU A 1 95 ? -0.521 31.562 -0.49 1 96.06 95 GLU A N 1
ATOM 777 C CA . GLU A 1 95 ? -0.234 33 -0.394 1 96.06 95 GLU A CA 1
ATOM 778 C C . GLU A 1 95 ? 1.235 33.281 -0.689 1 96.06 95 GLU A C 1
ATOM 780 O O . GLU A 1 95 ? 2.084 32.375 -0.572 1 96.06 95 GLU A O 1
ATOM 785 N N . VAL A 1 96 ? 1.494 34.5 -1.046 1 95.06 96 VAL A N 1
ATOM 786 C CA . VAL A 1 96 ? 2.871 34.938 -1.25 1 95.06 96 VAL A CA 1
ATOM 787 C C . VAL A 1 96 ? 3.557 35.125 0.101 1 95.06 96 VAL A C 1
ATOM 789 O O . VAL A 1 96 ? 2.961 35.656 1.037 1 95.06 96 VAL A O 1
ATOM 792 N N . HIS A 1 97 ? 4.797 34.594 0.148 1 93.44 97 HIS A N 1
ATOM 793 C CA . HIS A 1 97 ? 5.562 34.812 1.373 1 93.44 97 HIS A CA 1
ATOM 794 C C . HIS A 1 97 ? 5.719 36.281 1.695 1 93.44 97 HIS A C 1
ATOM 796 O O . HIS A 1 97 ? 6.07 37.094 0.82 1 93.44 97 HIS A O 1
ATOM 802 N N . PRO A 1 98 ? 5.445 36.594 2.926 1 90.75 98 PRO A N 1
ATOM 803 C CA . PRO A 1 98 ? 5.457 38 3.289 1 90.75 98 PRO A CA 1
ATOM 804 C C . PRO A 1 98 ? 6.836 38.656 3.137 1 90.75 98 PRO A C 1
ATOM 806 O O . PRO A 1 98 ? 6.941 39.844 2.889 1 90.75 98 PRO A O 1
ATOM 809 N N . LYS A 1 99 ? 7.867 37.906 3.225 1 91.69 99 LYS A N 1
ATOM 810 C CA . LYS A 1 99 ? 9.219 38.469 3.207 1 91.69 99 LYS A CA 1
ATOM 811 C C . LYS A 1 99 ? 9.969 38.031 1.951 1 91.69 99 LYS A C 1
ATOM 813 O O . LYS A 1 99 ? 11.156 38.344 1.793 1 91.69 99 LYS A O 1
ATOM 818 N N . ASP A 1 100 ? 9.453 37.156 1.242 1 89.94 100 ASP A N 1
ATOM 819 C CA . ASP A 1 100 ? 10.039 36.688 -0.003 1 89.94 100 ASP A CA 1
ATOM 820 C C . ASP A 1 100 ? 8.992 36.594 -1.105 1 89.94 100 ASP A C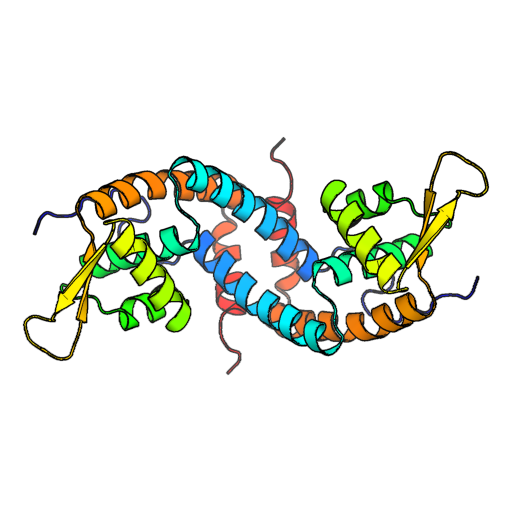 1
ATOM 822 O O . ASP A 1 100 ? 8.297 35.562 -1.221 1 89.94 100 ASP A O 1
ATOM 826 N N . SER A 1 101 ? 8.922 37.562 -1.962 1 88.19 101 SER A N 1
ATOM 827 C CA . SER A 1 101 ? 7.855 37.656 -2.951 1 88.19 101 SER A CA 1
ATOM 828 C C . SER A 1 101 ? 7.93 36.531 -3.979 1 88.19 101 SER A C 1
ATOM 830 O O . SER A 1 101 ? 6.961 36.281 -4.695 1 88.19 101 SER A O 1
ATOM 832 N N . ARG A 1 102 ? 8.953 35.781 -4.012 1 87.94 102 ARG A N 1
ATOM 833 C CA . ARG A 1 102 ? 9.117 34.719 -4.992 1 87.94 102 ARG A CA 1
ATOM 834 C C . ARG A 1 102 ? 8.672 33.375 -4.426 1 87.94 102 ARG A C 1
ATOM 836 O O . ARG A 1 102 ? 8.508 32.406 -5.164 1 87.94 102 ARG A O 1
ATOM 843 N N . ALA A 1 103 ? 8.516 33.5 -3.174 1 91.56 103 ALA A N 1
ATOM 844 C CA . ALA A 1 103 ? 8.156 32.25 -2.52 1 91.56 103 ALA A CA 1
ATOM 845 C C . ALA A 1 103 ? 6.676 32.219 -2.152 1 91.56 103 ALA A C 1
ATOM 847 O O . ALA A 1 103 ? 6.086 33.281 -1.854 1 91.56 103 ALA A O 1
ATOM 848 N N . ASN A 1 104 ? 6.113 31.047 -2.281 1 95.31 104 ASN A N 1
ATOM 849 C CA . ASN A 1 104 ? 4.734 30.844 -1.846 1 95.31 104 ASN A CA 1
ATOM 850 C C . ASN A 1 104 ? 4.668 30.047 -0.552 1 95.31 104 ASN A C 1
ATOM 852 O O . ASN A 1 104 ? 5.523 29.188 -0.299 1 95.31 104 ASN A O 1
ATOM 856 N N . ILE A 1 105 ? 3.691 30.406 0.24 1 97.06 105 ILE A N 1
ATOM 857 C CA . ILE A 1 105 ? 3.436 29.641 1.46 1 97.06 105 ILE A CA 1
ATOM 858 C C . ILE A 1 105 ? 2.047 29.016 1.395 1 97.06 105 ILE A C 1
ATOM 860 O O . ILE A 1 105 ? 1.172 29.5 0.675 1 97.06 105 ILE A O 1
ATOM 864 N N . ILE A 1 106 ? 1.896 27.969 2.107 1 97.94 106 ILE A N 1
ATOM 865 C CA . ILE A 1 106 ? 0.645 27.219 2.16 1 97.94 106 ILE A CA 1
ATOM 866 C C . ILE A 1 106 ? 0.017 27.359 3.545 1 97.94 106 ILE A C 1
ATOM 868 O O . ILE A 1 106 ? 0.699 27.219 4.562 1 97.94 106 ILE A O 1
ATOM 872 N N . LEU A 1 107 ? -1.265 27.688 3.57 1 96.88 107 LEU A N 1
ATOM 873 C CA . LEU A 1 107 ? -1.988 27.875 4.824 1 96.88 107 LEU A CA 1
ATOM 874 C C . LEU A 1 107 ? -3.203 26.953 4.891 1 96.88 107 LEU A C 1
ATOM 876 O O . LEU A 1 107 ? -3.736 26.547 3.855 1 96.88 107 LEU A O 1
ATOM 880 N N . LEU A 1 108 ? -3.518 26.609 6.105 1 96.62 108 LEU A N 1
ATOM 881 C CA . LEU A 1 108 ? -4.77 25.906 6.344 1 96.62 108 LEU A CA 1
ATOM 882 C C . LEU A 1 108 ? -5.93 26.891 6.48 1 96.62 108 LEU A C 1
ATOM 884 O O . LEU A 1 108 ? -5.84 27.859 7.234 1 96.62 108 LEU A O 1
ATOM 888 N N . THR A 1 109 ? -7.012 26.641 5.691 1 97.38 109 THR A N 1
ATOM 889 C CA . THR A 1 109 ? -8.219 27.422 5.926 1 97.38 109 THR A CA 1
ATOM 890 C C . THR A 1 109 ? -8.953 26.922 7.164 1 97.38 109 THR A C 1
ATOM 892 O O . THR A 1 109 ? -8.578 25.906 7.75 1 97.38 109 THR A O 1
ATOM 895 N N . GLU A 1 110 ? -10 27.672 7.598 1 96.31 110 GLU A N 1
ATOM 896 C CA . GLU A 1 110 ? -10.844 27.203 8.695 1 96.31 110 GLU A CA 1
ATOM 897 C C . GLU A 1 110 ? -11.477 25.859 8.375 1 96.31 110 GLU A C 1
ATOM 899 O O . GLU A 1 110 ? -11.539 24.969 9.227 1 96.31 110 GLU A O 1
ATOM 904 N N . GLN A 1 111 ? -11.844 25.734 7.121 1 97 111 GLN A N 1
ATOM 905 C CA . GLN A 1 111 ? -12.43 24.469 6.668 1 97 111 GLN A CA 1
ATOM 906 C C . GLN A 1 111 ? -11.398 23.359 6.664 1 97 111 GLN A C 1
ATOM 908 O O . GLN A 1 111 ? -11.711 22.219 7.008 1 97 111 GLN A O 1
ATOM 913 N N . GLY A 1 112 ? -10.203 23.719 6.262 1 97.31 112 GLY A N 1
ATOM 914 C CA . GLY A 1 112 ? -9.117 22.75 6.289 1 97.31 112 GLY A CA 1
ATOM 915 C C . GLY A 1 112 ? -8.805 22.25 7.684 1 97.31 112 GLY A C 1
ATOM 916 O O . GLY A 1 112 ? -8.602 21.047 7.887 1 97.31 112 GLY A O 1
ATOM 917 N N . LEU A 1 113 ? -8.828 23.172 8.594 1 94.88 113 LEU A N 1
ATOM 918 C CA . LEU A 1 113 ? -8.57 22.812 9.984 1 94.88 113 LEU A CA 1
ATOM 919 C C . LEU A 1 113 ? -9.68 21.922 10.531 1 94.88 113 LEU A C 1
ATOM 921 O O . LEU A 1 113 ? -9.406 20.953 11.25 1 94.88 113 LEU A O 1
ATOM 925 N N . GLN A 1 114 ? -10.898 22.234 10.211 1 95.69 114 GLN A N 1
ATOM 926 C CA . GLN A 1 114 ? -12.031 21.406 10.617 1 95.69 114 GLN A CA 1
ATOM 927 C C . GLN A 1 114 ? -11.906 20 10.055 1 95.69 114 GLN A C 1
ATOM 929 O O . GLN A 1 114 ? -12.195 19.016 10.75 1 95.69 114 GLN A O 1
ATOM 934 N N . LYS A 1 115 ? -11.5 19.953 8.805 1 96.69 115 LYS A N 1
ATOM 935 C CA . LYS A 1 115 ? -11.328 18.656 8.148 1 96.69 115 LYS A CA 1
ATOM 936 C C . LYS A 1 115 ? -10.242 17.828 8.836 1 96.69 115 LYS A C 1
ATOM 938 O O . LYS A 1 115 ? -10.414 16.625 9.055 1 96.69 115 LYS A O 1
ATOM 943 N N . VAL A 1 116 ? -9.164 18.453 9.203 1 95.19 116 VAL A N 1
ATOM 944 C CA . VAL A 1 116 ? -8.07 17.797 9.914 1 95.19 116 VAL A CA 1
ATOM 945 C C . VAL A 1 116 ? -8.578 17.25 11.25 1 95.19 116 VAL A C 1
ATOM 947 O O . VAL A 1 116 ? -8.32 16.094 11.602 1 95.19 116 VAL A O 1
ATOM 950 N N . ASN A 1 117 ? -9.32 18.062 11.938 1 94.31 117 ASN A N 1
ATOM 951 C CA . ASN A 1 117 ? -9.828 17.688 13.25 1 94.31 117 ASN A CA 1
ATOM 952 C C . ASN A 1 117 ? -10.836 16.531 13.156 1 94.31 117 ASN A C 1
ATOM 954 O O . ASN A 1 117 ? -10.961 15.734 14.094 1 94.31 117 ASN A O 1
ATOM 958 N N . GLN A 1 118 ? -11.469 16.5 12.031 1 95.44 118 GLN A N 1
ATOM 959 C CA . GLN A 1 118 ? -12.398 15.398 11.773 1 95.44 118 GLN A CA 1
ATOM 960 C C . GLN A 1 118 ? -11.656 14.117 11.406 1 95.44 118 GLN A C 1
ATOM 962 O O . GLN A 1 118 ? -12.023 13.031 11.852 1 95.44 118 GLN A O 1
ATOM 967 N N . ALA A 1 119 ? -10.641 14.219 10.641 1 96.31 119 ALA A N 1
ATOM 968 C CA . ALA A 1 119 ? -9.977 13.078 10.023 1 96.31 119 ALA A CA 1
ATOM 969 C C . ALA A 1 119 ? -9.008 12.414 10.992 1 96.31 119 ALA A C 1
ATOM 971 O O . ALA A 1 119 ? -8.867 11.188 11.008 1 96.31 119 ALA A O 1
ATOM 972 N N . LEU A 1 120 ? -8.375 13.188 11.82 1 93.62 120 LEU A N 1
ATOM 973 C CA . LEU A 1 120 ? -7.293 12.711 12.68 1 93.62 120 LEU A CA 1
ATOM 974 C C . LEU A 1 120 ? -7.793 11.609 13.617 1 93.62 120 LEU A C 1
ATOM 976 O O . LEU A 1 120 ? -7.211 10.531 13.672 1 93.62 120 LEU A O 1
ATOM 980 N N . PRO A 1 121 ? -8.906 11.867 14.312 1 94.06 121 PRO A N 1
ATOM 981 C CA . PRO A 1 121 ? -9.383 10.82 15.219 1 94.06 121 PRO A CA 1
ATOM 982 C C . PRO A 1 121 ? -9.789 9.547 14.492 1 94.06 121 PRO A C 1
ATOM 984 O O . PRO A 1 121 ? -9.656 8.445 15.039 1 94.06 121 PRO A O 1
ATOM 987 N N . LEU A 1 122 ? -10.289 9.641 13.273 1 95.25 122 LEU A N 1
ATOM 988 C CA . LEU A 1 122 ? -10.672 8.469 12.484 1 95.25 122 LEU A CA 1
ATOM 989 C C . LEU A 1 122 ? -9.453 7.598 12.188 1 95.25 122 LEU A C 1
ATOM 991 O O . LEU A 1 122 ? -9.469 6.391 12.445 1 95.25 122 LEU A O 1
ATOM 995 N N . VAL A 1 123 ? -8.398 8.242 11.75 1 95.06 123 VAL A N 1
ATOM 996 C CA . VAL A 1 123 ? -7.195 7.516 11.352 1 95.06 123 VAL A CA 1
ATOM 997 C C . VAL A 1 123 ? -6.477 6.977 12.586 1 95.06 123 VAL A C 1
ATOM 999 O O . VAL A 1 123 ? -6.02 5.832 12.594 1 95.06 123 VAL A O 1
ATOM 1002 N N . GLU A 1 124 ? -6.426 7.77 13.609 1 92.75 124 GLU A N 1
ATOM 1003 C CA . GLU A 1 124 ? -5.785 7.344 14.852 1 92.75 124 GLU A CA 1
ATOM 1004 C C . GLU A 1 124 ? -6.523 6.16 15.469 1 92.75 124 GLU A C 1
ATOM 1006 O O . GLU A 1 124 ? -5.895 5.258 16.031 1 92.75 124 GLU A O 1
ATOM 1011 N N . GLY A 1 125 ? -7.863 6.254 15.438 1 94.69 125 GLY A N 1
ATOM 1012 C CA . GLY A 1 125 ? -8.648 5.137 15.938 1 94.69 125 GLY A CA 1
ATOM 1013 C C . GLY A 1 125 ? -8.367 3.838 15.203 1 94.69 125 GLY A C 1
ATOM 1014 O O . GLY A 1 125 ? -8.234 2.785 15.836 1 94.69 125 GLY A O 1
ATOM 1015 N N . ILE A 1 126 ? -8.203 3.889 13.93 1 95.31 126 ILE A N 1
ATOM 1016 C CA . ILE A 1 126 ? -7.891 2.715 13.117 1 95.31 126 ILE A CA 1
ATOM 1017 C C . ILE A 1 126 ? -6.484 2.221 13.453 1 95.31 126 ILE A C 1
ATOM 1019 O O . ILE A 1 126 ? -6.273 1.021 13.641 1 95.31 126 ILE A O 1
ATOM 1023 N N . ASP A 1 127 ? -5.5 3.182 13.523 1 94.38 127 ASP A N 1
ATOM 1024 C CA . ASP A 1 127 ? -4.125 2.82 13.844 1 94.38 127 ASP A CA 1
ATOM 1025 C C . ASP A 1 127 ? -4.047 2.111 15.195 1 94.38 127 ASP A C 1
ATOM 1027 O O . ASP A 1 127 ? -3.402 1.066 15.32 1 94.38 127 ASP A O 1
ATOM 1031 N N . GLN A 1 128 ? -4.73 2.662 16.125 1 93.62 128 GLN A N 1
ATOM 1032 C CA . GLN A 1 128 ? -4.711 2.082 17.469 1 93.62 128 GLN A CA 1
ATOM 1033 C C . GLN A 1 128 ? -5.324 0.685 17.469 1 93.62 128 GLN A C 1
ATOM 1035 O O . GLN A 1 128 ? -4.785 -0.235 18.078 1 93.62 128 GLN A O 1
ATOM 1040 N N . ALA A 1 129 ? -6.465 0.513 16.812 1 94.25 129 ALA A N 1
ATOM 1041 C CA . ALA A 1 129 ? -7.141 -0.781 16.781 1 94.25 129 ALA A CA 1
ATOM 1042 C C . ALA A 1 129 ? -6.312 -1.807 16 1 94.25 129 ALA A C 1
ATOM 1044 O O . ALA A 1 129 ? -6.207 -2.965 16.422 1 94.25 129 ALA A O 1
ATOM 1045 N N . PHE A 1 130 ? -5.734 -1.43 14.93 1 96.06 130 PHE A N 1
ATOM 1046 C CA . PHE A 1 130 ? -5.031 -2.346 14.039 1 96.06 130 PHE A CA 1
ATOM 1047 C C . PHE A 1 130 ? -3.658 -2.695 14.594 1 96.06 130 PHE A C 1
ATOM 1049 O O . PHE A 1 130 ? -3.338 -3.871 14.781 1 96.06 130 PHE A O 1
ATOM 1056 N N . PHE A 1 131 ? -2.834 -1.652 14.906 1 96.06 131 PHE A N 1
ATOM 1057 C CA . PHE A 1 131 ? -1.473 -1.893 15.367 1 96.06 131 PHE A CA 1
ATOM 1058 C C . PHE A 1 131 ? -1.457 -2.23 16.844 1 96.06 131 PHE A C 1
ATOM 1060 O O . PHE A 1 131 ? -0.485 -2.799 17.359 1 96.06 131 PHE A O 1
ATOM 1067 N N . GLY A 1 132 ? -2.484 -1.861 17.547 1 93.62 132 GLY A N 1
ATOM 1068 C CA . GLY A 1 132 ? -2.594 -2.207 18.953 1 93.62 132 GLY A CA 1
ATOM 1069 C C . GLY A 1 132 ? -2.596 -3.705 19.203 1 93.62 132 GLY A C 1
ATOM 1070 O O . GLY A 1 132 ? -2.307 -4.156 20.312 1 93.62 132 GLY A O 1
ATOM 1071 N N . LYS A 1 133 ? -2.963 -4.473 18.188 1 94.38 133 LYS A N 1
ATOM 1072 C CA . LYS A 1 133 ? -2.912 -5.93 18.281 1 94.38 133 LYS A CA 1
ATOM 1073 C C . LYS A 1 133 ? -1.525 -6.406 18.703 1 94.38 133 LYS A C 1
ATOM 1075 O O . LYS A 1 133 ? -1.379 -7.504 19.25 1 94.38 133 LYS A O 1
ATOM 1080 N N . LEU A 1 134 ? -0.534 -5.562 18.453 1 95.19 134 LEU A N 1
ATOM 1081 C CA . LEU A 1 134 ? 0.846 -5.945 18.734 1 95.19 134 LEU A CA 1
ATOM 1082 C C . LEU A 1 134 ? 1.225 -5.59 20.172 1 95.19 134 LEU A C 1
ATOM 1084 O O . LEU A 1 134 ? 2.275 -6.008 20.656 1 95.19 134 LEU A O 1
ATOM 1088 N N . GLU A 1 135 ? 0.411 -4.82 20.781 1 91.25 135 GLU A N 1
ATOM 1089 C CA . GLU A 1 135 ? 0.666 -4.395 22.156 1 91.25 135 GLU A CA 1
ATOM 1090 C C . GLU A 1 135 ? 2.057 -3.783 22.297 1 91.25 135 GLU A C 1
ATOM 1092 O O . GLU A 1 135 ? 2.389 -2.818 21.609 1 91.25 135 GLU A O 1
ATOM 1097 N N . ASP A 1 136 ? 2.955 -4.449 23.062 1 88.12 136 ASP A N 1
ATOM 1098 C CA . ASP A 1 136 ? 4.27 -3.889 23.359 1 88.12 136 ASP A CA 1
ATOM 1099 C C . ASP A 1 136 ? 5.23 -4.09 22.188 1 88.12 136 ASP A C 1
ATOM 1101 O O . ASP A 1 136 ? 6.316 -3.512 22.156 1 88.12 136 ASP A O 1
ATOM 1105 N N . LYS A 1 137 ? 4.742 -4.715 21.141 1 93.25 137 LYS A N 1
ATOM 1106 C CA . LYS A 1 137 ? 5.621 -5.039 20.031 1 93.25 137 LYS A CA 1
ATOM 1107 C C . LYS A 1 137 ? 5.477 -4.02 18.906 1 93.25 137 LYS A C 1
ATOM 1109 O O . LYS A 1 137 ? 6.156 -4.113 17.875 1 93.25 137 LYS A O 1
ATOM 1114 N N . THR A 1 138 ? 4.688 -3.051 19.156 1 93.62 138 THR A N 1
ATOM 1115 C CA . THR A 1 138 ? 4.531 -2.002 18.156 1 93.62 138 THR A CA 1
ATOM 1116 C C . THR A 1 138 ? 5.844 -1.242 17.953 1 93.62 138 THR A C 1
ATOM 1118 O O . THR A 1 138 ? 6.195 -0.882 16.828 1 93.62 138 THR A O 1
ATOM 1121 N N . GLU A 1 139 ? 6.504 -1.025 19.016 1 93.56 139 GLU A N 1
ATOM 1122 C CA . GLU A 1 139 ? 7.781 -0.327 18.938 1 93.56 139 GLU A CA 1
ATOM 1123 C C . GLU A 1 139 ? 8.797 -1.121 18.125 1 93.56 139 GLU A C 1
ATOM 1125 O O . GLU A 1 139 ? 9.625 -0.539 17.422 1 93.56 139 GLU A O 1
ATOM 1130 N N . ILE A 1 140 ? 8.742 -2.418 18.266 1 95.31 140 ILE A N 1
ATOM 1131 C CA . ILE A 1 140 ? 9.625 -3.277 17.484 1 95.31 140 ILE A CA 1
ATOM 1132 C C . ILE A 1 140 ? 9.297 -3.127 16 1 95.31 140 ILE A C 1
ATOM 1134 O O . ILE A 1 140 ? 10.203 -2.99 15.172 1 95.31 140 ILE A O 1
ATOM 1138 N N . LEU A 1 141 ? 8.039 -3.143 15.695 1 96.44 141 LEU A N 1
ATOM 1139 C CA . LEU A 1 141 ? 7.633 -2.932 14.312 1 96.44 141 LEU A CA 1
ATOM 1140 C C . LEU A 1 141 ? 8.156 -1.601 13.789 1 96.44 141 LEU A C 1
ATOM 1142 O O . LEU A 1 141 ? 8.719 -1.541 12.688 1 96.44 141 LEU A O 1
ATOM 1146 N N . ASP A 1 142 ? 8 -0.552 14.602 1 94.44 142 ASP A N 1
ATOM 1147 C CA . ASP A 1 142 ? 8.453 0.775 14.195 1 94.44 142 ASP A CA 1
ATOM 1148 C C . ASP A 1 142 ? 9.945 0.767 13.867 1 94.44 142 ASP A C 1
ATOM 1150 O O . ASP A 1 142 ? 10.359 1.306 12.836 1 94.44 142 ASP A O 1
ATOM 1154 N N . GLN A 1 143 ? 10.688 0.124 14.672 1 94.31 143 GLN A N 1
ATOM 1155 C CA . GLN A 1 143 ? 12.125 0.071 14.469 1 94.31 143 GLN A CA 1
ATOM 1156 C C . GLN A 1 143 ? 12.477 -0.685 13.188 1 94.31 143 GLN A C 1
ATOM 1158 O O . GLN A 1 143 ? 13.391 -0.297 12.461 1 94.31 143 GLN A O 1
ATOM 1163 N N . LEU A 1 144 ? 11.805 -1.781 12.953 1 96.31 144 LEU A N 1
ATOM 1164 C CA . LEU A 1 144 ? 12.039 -2.564 11.75 1 96.31 144 LEU A CA 1
ATOM 1165 C C . LEU A 1 144 ? 11.68 -1.759 10.5 1 96.31 144 LEU A C 1
ATOM 1167 O O . LEU A 1 144 ? 12.414 -1.786 9.508 1 96.31 144 LEU A O 1
ATOM 1171 N N . LEU A 1 145 ? 10.578 -1.002 10.594 1 95.5 145 LEU A N 1
ATOM 1172 C CA . LEU A 1 145 ? 10.125 -0.192 9.461 1 95.5 145 LEU A CA 1
ATOM 1173 C C . LEU A 1 145 ? 11.102 0.948 9.195 1 95.5 145 LEU A C 1
ATOM 1175 O O . LEU A 1 145 ? 11.367 1.282 8.031 1 95.5 145 LEU A O 1
ATOM 1179 N N . ILE A 1 146 ? 11.633 1.533 10.227 1 93.44 146 ILE A N 1
ATOM 1180 C CA . ILE A 1 146 ? 12.625 2.594 10.094 1 93.44 146 ILE A CA 1
ATOM 1181 C C . ILE A 1 146 ? 13.867 2.053 9.391 1 93.44 146 ILE A C 1
ATOM 1183 O O . ILE A 1 146 ? 14.406 2.693 8.484 1 93.44 146 ILE A O 1
ATOM 1187 N N . LYS A 1 147 ? 14.266 0.88 9.766 1 94.44 147 LYS A N 1
ATOM 1188 C CA . LYS A 1 147 ? 15.43 0.255 9.148 1 94.44 147 LYS A CA 1
ATOM 1189 C C . LYS A 1 147 ? 15.188 -0.05 7.676 1 94.44 147 LYS A C 1
ATOM 1191 O O . LYS A 1 147 ? 16.078 0.106 6.848 1 94.44 147 LYS A O 1
ATOM 1196 N N . LEU A 1 148 ? 14.031 -0.487 7.34 1 94.81 148 LEU A N 1
ATOM 1197 C CA . LEU A 1 148 ? 13.68 -0.81 5.957 1 94.81 148 LEU A CA 1
ATOM 1198 C C . LEU A 1 148 ? 13.672 0.447 5.094 1 94.81 148 LEU A C 1
ATOM 1200 O O . LEU A 1 148 ? 14.047 0.402 3.922 1 94.81 148 LEU A O 1
ATOM 1204 N N . GLU A 1 149 ? 13.164 1.497 5.688 1 88.75 149 GLU A N 1
ATOM 1205 C CA . GLU A 1 149 ? 13.078 2.75 4.941 1 88.75 149 GLU A CA 1
ATOM 1206 C C . GLU A 1 149 ? 14.461 3.371 4.742 1 88.75 149 GLU A C 1
ATOM 1208 O O . GLU A 1 149 ? 14.688 4.078 3.76 1 88.75 149 GLU A O 1
ATOM 1213 N N . ALA A 1 150 ? 15.266 3.184 5.734 1 82.69 150 ALA A N 1
ATOM 1214 C CA . ALA A 1 150 ? 16.594 3.77 5.691 1 82.69 150 ALA A CA 1
ATOM 1215 C C . ALA A 1 150 ? 17.375 3.273 4.473 1 82.69 150 ALA A C 1
ATOM 1217 O O . ALA A 1 150 ? 17.203 2.133 4.039 1 82.69 150 ALA A O 1
ATOM 1218 N N . GLU A 1 151 ? 17.859 4.238 3.557 1 65.25 151 GLU A N 1
ATOM 1219 C CA . GLU A 1 151 ? 18.641 3.949 2.354 1 65.25 151 GLU A CA 1
ATOM 1220 C C . GLU A 1 151 ? 19.938 3.227 2.695 1 65.25 151 GLU A C 1
ATOM 1222 O O . GLU A 1 151 ? 20.516 3.443 3.764 1 65.25 151 GLU A O 1
ATOM 1227 N N . ASN A 1 152 ? 20.062 1.896 2.285 1 51.78 152 ASN A N 1
ATOM 1228 C CA . ASN A 1 152 ? 21.422 1.386 2.387 1 51.78 152 ASN A CA 1
ATOM 1229 C C . ASN A 1 152 ? 22.438 2.398 1.871 1 51.78 152 ASN A C 1
ATOM 1231 O O . ASN A 1 152 ? 22.219 3.037 0.841 1 51.78 152 ASN A O 1
ATOM 1235 N N . ASP A 1 153 ? 23.078 3.256 2.748 1 39.56 153 ASP A N 1
ATOM 1236 C CA . ASP A 1 153 ? 24.344 3.805 2.27 1 39.56 153 ASP A CA 1
ATOM 1237 C C . ASP A 1 153 ? 25.078 2.793 1.396 1 39.56 153 ASP A C 1
ATOM 1239 O O . ASP A 1 153 ? 25.031 1.589 1.65 1 39.56 153 ASP A O 1
ATOM 1243 N N . MET B 1 1 ? -2.959 34.688 15.688 1 30.14 1 MET B N 1
ATOM 1244 C CA . MET B 1 1 ? -3.021 33.438 14.938 1 30.14 1 MET B CA 1
ATOM 1245 C C . MET B 1 1 ? -3.35 32.25 15.852 1 30.14 1 MET B C 1
ATOM 1247 O O . MET B 1 1 ? -2.609 31.969 16.797 1 30.14 1 MET B O 1
ATOM 1251 N N . LYS B 1 2 ? -4.578 31.891 16.125 1 40.09 2 LYS B N 1
ATOM 1252 C CA . LYS B 1 2 ? -5.172 31.094 17.203 1 40.09 2 LYS B CA 1
ATOM 1253 C C . LYS B 1 2 ? -4.523 29.719 17.297 1 40.09 2 LYS B C 1
ATOM 1255 O O . LYS B 1 2 ? -4.047 29.188 16.297 1 40.09 2 LYS B O 1
ATOM 1260 N N . GLN B 1 3 ? -4.035 29.234 18.391 1 36.66 3 GLN B N 1
ATOM 1261 C CA . GLN B 1 3 ? -3.449 27.984 18.859 1 36.66 3 GLN B CA 1
ATOM 1262 C C . GLN B 1 3 ? -4.199 26.781 18.281 1 36.66 3 GLN B C 1
ATOM 1264 O O . GLN B 1 3 ? -5.383 26.594 18.578 1 36.66 3 GLN B O 1
ATOM 1269 N N . LEU B 1 4 ? -4.164 26.609 16.969 1 41.56 4 LEU B N 1
ATOM 1270 C CA . LEU B 1 4 ? -4.949 25.531 16.359 1 41.56 4 LEU B CA 1
ATOM 1271 C C . LEU B 1 4 ? -4.871 24.266 17.203 1 41.56 4 LEU B C 1
ATOM 1273 O O . LEU B 1 4 ? -3.789 23.703 17.391 1 41.56 4 LEU B O 1
ATOM 1277 N N . ASP B 1 5 ? -5.488 24.219 18.406 1 40.72 5 ASP B N 1
ATOM 1278 C CA . ASP B 1 5 ? -5.629 23.078 19.312 1 40.72 5 ASP B CA 1
ATOM 1279 C C . ASP B 1 5 ? -5.852 21.781 18.531 1 40.72 5 ASP B C 1
ATOM 1281 O O . ASP B 1 5 ? -6.977 21.484 18.141 1 40.72 5 ASP B O 1
ATOM 1285 N N . PHE B 1 6 ? -5.164 21.578 17.5 1 42.25 6 PHE B N 1
ATOM 1286 C CA . PHE B 1 6 ? -5.402 20.297 16.844 1 42.25 6 PHE B CA 1
ATOM 1287 C C . PHE B 1 6 ? -5.281 19.156 17.828 1 42.25 6 PHE B C 1
ATOM 1289 O O . PHE B 1 6 ? -4.27 19.031 18.516 1 42.25 6 PHE B O 1
ATOM 1296 N N . ASN B 1 7 ? -6.305 18.766 18.516 1 40.84 7 ASN B N 1
ATOM 1297 C CA . ASN B 1 7 ? -6.371 17.625 19.422 1 40.84 7 ASN B CA 1
ATOM 1298 C C . ASN B 1 7 ? -5.652 16.406 18.844 1 40.84 7 ASN B C 1
ATOM 1300 O O . ASN B 1 7 ? -6.281 15.539 18.234 1 40.84 7 ASN B O 1
ATOM 1304 N N . SER B 1 8 ? -4.723 16.578 18.094 1 46.31 8 SER B N 1
ATOM 1305 C CA . SER B 1 8 ? -4.113 15.375 17.531 1 46.31 8 SER B CA 1
ATOM 1306 C C . SER B 1 8 ? -3.57 14.461 18.625 1 46.31 8 SER B C 1
ATOM 1308 O O . SER B 1 8 ? -3.02 14.938 19.609 1 46.31 8 SER B O 1
ATOM 1310 N N . ILE B 1 9 ? -4.184 13.477 19.047 1 42.16 9 ILE B N 1
ATOM 1311 C CA . ILE B 1 9 ? -3.527 12.531 19.953 1 42.16 9 ILE B CA 1
ATOM 1312 C C . ILE B 1 9 ? -2.055 12.398 19.562 1 42.16 9 ILE B C 1
ATOM 1314 O O . ILE B 1 9 ? -1.268 11.805 20.312 1 42.16 9 ILE B O 1
ATOM 1318 N N . TYR B 1 10 ? -1.798 12.539 18.406 1 44.47 10 TYR B N 1
ATOM 1319 C CA . TYR B 1 10 ? -0.371 12.531 18.109 1 44.47 10 TYR B CA 1
ATOM 1320 C C . TYR B 1 10 ? 0.271 13.867 18.469 1 44.47 10 TYR B C 1
ATOM 1322 O O . TYR B 1 10 ? 0.364 14.766 17.625 1 44.47 10 TYR B O 1
ATOM 1330 N N . LYS B 1 11 ? -0.268 14.469 19.484 1 41.84 11 LYS B N 1
ATOM 1331 C CA . LYS B 1 11 ? 0.255 15.734 20 1 41.84 11 LYS B CA 1
ATOM 1332 C C . LYS B 1 11 ? 1.708 15.938 19.578 1 41.84 11 LYS B C 1
ATOM 1334 O O . LYS B 1 11 ? 1.989 16.688 18.641 1 41.84 11 LYS B O 1
ATOM 1339 N N . ASN B 1 12 ? 2.576 16.203 20.609 1 40.19 12 ASN B N 1
ATOM 1340 C CA . ASN B 1 12 ? 3.891 16.844 20.641 1 40.19 12 ASN B CA 1
ATOM 1341 C C . ASN B 1 12 ? 4.879 16.109 19.734 1 40.19 12 ASN B C 1
ATOM 1343 O O . ASN B 1 12 ? 5.914 16.656 19.359 1 40.19 12 ASN B O 1
ATOM 1347 N N . ASP B 1 13 ? 5.141 14.672 20.031 1 41.09 13 ASP B N 1
ATOM 1348 C CA . ASP B 1 13 ? 6.418 14.086 19.641 1 41.09 13 ASP B CA 1
ATOM 1349 C C . ASP B 1 13 ? 6.406 13.672 18.172 1 41.09 13 ASP B C 1
ATOM 1351 O O . ASP B 1 13 ? 5.398 13.164 17.672 1 41.09 13 ASP B O 1
ATOM 1355 N N . SER B 1 14 ? 7.238 14.32 17.328 1 44.12 14 SER B N 1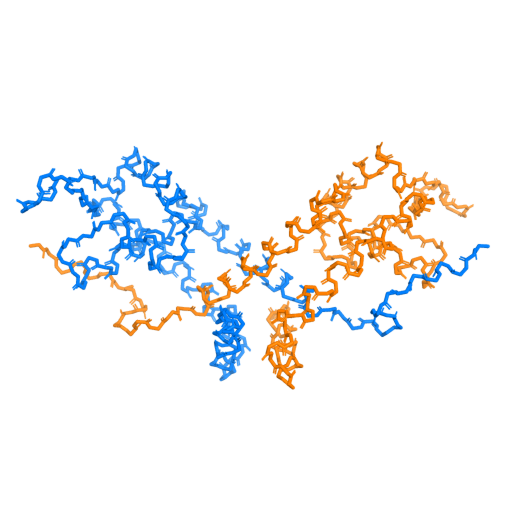
ATOM 1356 C CA . SER B 1 14 ? 7.828 14.18 15.992 1 44.12 14 SER B CA 1
ATOM 1357 C C . SER B 1 14 ? 7.797 12.727 15.523 1 44.12 14 SER B C 1
ATOM 1359 O O . SER B 1 14 ? 8.305 12.406 14.453 1 44.12 14 SER B O 1
ATOM 1361 N N . GLN B 1 15 ? 7.41 11.797 16.453 1 52.75 15 GLN B N 1
ATOM 1362 C CA . GLN B 1 15 ? 7.68 10.43 16 1 52.75 15 GLN B CA 1
ATOM 1363 C C . GLN B 1 15 ? 6.633 9.969 14.992 1 52.75 15 GLN B C 1
ATOM 1365 O O . GLN B 1 15 ? 5.438 10.203 15.18 1 52.75 15 GLN B O 1
ATOM 1370 N N . GLN B 1 16 ? 7.035 9.688 13.922 1 64.69 16 GLN B N 1
ATOM 1371 C CA . GLN B 1 16 ? 6.223 9.188 12.82 1 64.69 16 GLN B CA 1
ATOM 1372 C C . GLN B 1 16 ? 5.262 8.102 13.289 1 64.69 16 GLN B C 1
ATOM 1374 O O . GLN B 1 16 ? 5.625 7.262 14.117 1 64.69 16 GLN B O 1
ATOM 1379 N N . SER B 1 17 ? 4.016 8.32 13.094 1 85.56 17 SER B N 1
ATOM 1380 C CA . SER B 1 17 ? 3.031 7.293 13.43 1 85.56 17 SER B CA 1
ATOM 1381 C C . SER B 1 17 ? 3.373 5.961 12.766 1 85.56 17 SER B C 1
ATOM 1383 O O . SER B 1 17 ? 4.062 5.93 11.742 1 85.56 17 SER B O 1
ATOM 1385 N N . THR B 1 18 ? 3.066 4.848 13.484 1 92.38 18 THR B N 1
ATOM 1386 C CA . THR B 1 18 ? 3.266 3.516 12.922 1 92.38 18 THR B CA 1
ATOM 1387 C C . THR B 1 18 ? 2.656 3.418 11.531 1 92.38 18 THR B C 1
ATOM 1389 O O . THR B 1 18 ? 3.246 2.816 10.633 1 92.38 18 THR B O 1
ATOM 1392 N N . GLY B 1 19 ? 1.49 4.109 11.391 1 92.5 19 GLY B N 1
ATOM 1393 C CA . GLY B 1 19 ? 0.852 4.121 10.078 1 92.5 19 GLY B CA 1
ATOM 1394 C C . GLY B 1 19 ? 1.699 4.785 9.008 1 92.5 19 GLY B C 1
ATOM 1395 O O . GLY B 1 19 ? 1.788 4.285 7.887 1 92.5 19 GLY B O 1
ATOM 1396 N N . LEU B 1 20 ? 2.33 5.848 9.352 1 88.06 20 LEU B N 1
ATOM 1397 C CA . LEU B 1 20 ? 3.174 6.566 8.398 1 88.06 20 LEU B CA 1
ATOM 1398 C C . LEU B 1 20 ? 4.426 5.762 8.062 1 88.06 20 LEU B C 1
ATOM 1400 O O . LEU B 1 20 ? 4.824 5.684 6.902 1 88.06 20 LEU B O 1
ATOM 1404 N N . LEU B 1 21 ? 5.078 5.152 9.055 1 90.69 21 LEU B N 1
ATOM 1405 C CA . LEU B 1 21 ? 6.23 4.293 8.82 1 90.69 21 LEU B CA 1
ATOM 1406 C C . LEU B 1 21 ? 5.859 3.123 7.91 1 90.69 21 LEU B C 1
ATOM 1408 O O . LEU B 1 21 ? 6.621 2.764 7.012 1 90.69 21 LEU B O 1
ATOM 1412 N N . PHE B 1 22 ? 4.691 2.561 8.203 1 94.38 22 PHE B N 1
ATOM 1413 C CA . PHE B 1 22 ? 4.188 1.414 7.453 1 94.38 22 PHE B CA 1
ATOM 1414 C C . PHE B 1 22 ? 3.971 1.778 5.988 1 94.38 22 PHE B C 1
ATOM 1416 O O . PHE B 1 22 ? 4.422 1.062 5.094 1 94.38 22 PHE B O 1
ATOM 1423 N N . ILE B 1 23 ? 3.385 2.871 5.711 1 91.5 23 ILE B N 1
ATOM 1424 C CA . ILE B 1 23 ? 3.074 3.297 4.348 1 91.5 23 ILE B CA 1
ATOM 1425 C C . ILE B 1 23 ? 4.367 3.607 3.598 1 91.5 23 ILE B C 1
ATOM 1427 O O . ILE B 1 23 ? 4.516 3.238 2.43 1 91.5 23 ILE B O 1
ATOM 1431 N N . ARG B 1 24 ? 5.309 4.281 4.223 1 90 24 ARG B N 1
ATOM 1432 C CA . ARG B 1 24 ? 6.562 4.66 3.584 1 90 24 ARG B CA 1
ATOM 1433 C C . ARG B 1 24 ? 7.371 3.428 3.193 1 90 24 ARG B C 1
ATOM 1435 O O . ARG B 1 24 ? 7.887 3.344 2.074 1 90 24 ARG B O 1
ATOM 1442 N N . ALA B 1 25 ? 7.492 2.5 4.141 1 93.88 25 ALA B N 1
ATOM 1443 C CA . ALA B 1 25 ? 8.211 1.265 3.842 1 93.88 25 ALA B CA 1
ATOM 1444 C C . ALA B 1 25 ? 7.535 0.493 2.713 1 93.88 25 ALA B C 1
ATOM 1446 O O . ALA B 1 25 ? 8.203 -0.014 1.811 1 93.88 25 ALA B O 1
ATOM 1447 N N . TYR B 1 26 ? 6.227 0.46 2.758 1 93.88 26 TYR B N 1
ATOM 1448 C CA . TYR B 1 26 ? 5.473 -0.25 1.731 1 93.88 26 TYR B CA 1
ATOM 1449 C C . TYR B 1 26 ? 5.68 0.385 0.362 1 93.88 26 TYR B C 1
ATOM 1451 O O . TYR B 1 26 ? 5.934 -0.314 -0.623 1 93.88 26 TYR B O 1
ATOM 1459 N N . HIS B 1 27 ? 5.582 1.697 0.253 1 90.94 27 HIS B N 1
ATOM 1460 C CA . HIS B 1 27 ? 5.695 2.389 -1.026 1 90.94 27 HIS B CA 1
ATOM 1461 C C . HIS B 1 27 ? 7.09 2.223 -1.621 1 90.94 27 HIS B C 1
ATOM 1463 O O . HIS B 1 27 ? 7.238 2.066 -2.836 1 90.94 27 HIS B O 1
ATOM 1469 N N . LYS B 1 28 ? 8.062 2.303 -0.793 1 92.88 28 LYS B N 1
ATOM 1470 C CA . LYS B 1 28 ? 9.43 2.094 -1.268 1 92.88 28 LYS B CA 1
ATOM 1471 C C . LYS B 1 28 ? 9.602 0.692 -1.845 1 92.88 28 LYS B C 1
ATOM 1473 O O . LYS B 1 28 ? 10.102 0.532 -2.959 1 92.88 28 LYS B O 1
ATOM 1478 N N . TRP B 1 29 ? 9.164 -0.301 -1.105 1 95.5 29 TRP B N 1
ATOM 1479 C CA . TRP B 1 29 ? 9.25 -1.695 -1.525 1 95.5 29 TRP B CA 1
ATOM 1480 C C . TRP B 1 29 ? 8.406 -1.946 -2.77 1 95.5 29 TRP B C 1
ATOM 1482 O O . TRP B 1 29 ? 8.898 -2.475 -3.768 1 95.5 29 TRP B O 1
ATOM 1492 N N . HIS B 1 30 ? 7.152 -1.536 -2.723 1 95.31 30 HIS B N 1
ATOM 1493 C CA . HIS B 1 30 ? 6.199 -1.819 -3.793 1 95.31 30 HIS B CA 1
ATOM 1494 C C . HIS B 1 30 ? 6.566 -1.064 -5.066 1 95.31 30 HIS B C 1
ATOM 1496 O O . HIS B 1 30 ? 6.348 -1.565 -6.172 1 95.31 30 HIS B O 1
ATOM 1502 N N . GLY B 1 31 ? 7.184 0.141 -4.859 1 94.5 31 GLY B N 1
ATOM 1503 C CA . GLY B 1 31 ? 7.684 0.863 -6.02 1 94.5 31 GLY B CA 1
ATOM 1504 C C . GLY B 1 31 ? 8.758 0.105 -6.777 1 94.5 31 GLY B C 1
ATOM 1505 O O . GLY B 1 31 ? 8.773 0.106 -8.008 1 94.5 31 GLY B O 1
ATOM 1506 N N . LEU B 1 32 ? 9.617 -0.536 -6.059 1 95.88 32 LEU B N 1
ATOM 1507 C CA . LEU B 1 32 ? 10.664 -1.354 -6.66 1 95.88 32 LEU B CA 1
ATOM 1508 C C . LEU B 1 32 ? 10.062 -2.539 -7.41 1 95.88 32 LEU B C 1
ATOM 1510 O O . LEU B 1 32 ? 10.477 -2.84 -8.531 1 95.88 32 LEU B O 1
ATOM 1514 N N . ILE B 1 33 ? 9.047 -3.156 -6.832 1 96.69 33 ILE B N 1
ATOM 1515 C CA . ILE B 1 33 ? 8.383 -4.305 -7.438 1 96.69 33 ILE B CA 1
ATOM 1516 C C . ILE B 1 33 ? 7.695 -3.877 -8.734 1 96.69 33 ILE B C 1
ATOM 1518 O O . ILE B 1 33 ? 7.875 -4.508 -9.773 1 96.69 33 ILE B O 1
ATOM 1522 N N . LYS B 1 34 ? 6.969 -2.861 -8.672 1 96.5 34 LYS B N 1
ATOM 1523 C CA . LYS B 1 34 ? 6.23 -2.369 -9.828 1 96.5 34 LYS B CA 1
ATOM 1524 C C . LYS B 1 34 ? 7.172 -2.021 -10.977 1 96.5 34 LYS B C 1
ATOM 1526 O O . LYS B 1 34 ? 6.906 -2.367 -12.125 1 96.5 34 LYS B O 1
ATOM 1531 N N . SER B 1 35 ? 8.219 -1.325 -10.641 1 96.69 35 SER B N 1
ATOM 1532 C CA . SER B 1 35 ? 9.188 -0.903 -11.648 1 96.69 35 SER B CA 1
ATOM 1533 C C . SER B 1 35 ? 9.781 -2.102 -12.383 1 96.69 35 SER B C 1
ATOM 1535 O O . SER B 1 35 ? 9.898 -2.092 -13.609 1 96.69 35 SER B O 1
ATOM 1537 N N . GLN B 1 36 ? 10.109 -3.148 -11.633 1 96.94 36 GLN B N 1
ATOM 1538 C CA . GLN B 1 36 ? 10.734 -4.32 -12.25 1 96.94 36 GLN B CA 1
ATOM 1539 C C . GLN B 1 36 ? 9.711 -5.137 -13.031 1 96.94 36 GLN B C 1
ATOM 1541 O O . GLN B 1 36 ? 10.008 -5.617 -14.133 1 96.94 36 GLN B O 1
ATOM 1546 N N . LEU B 1 37 ? 8.516 -5.273 -12.516 1 97.75 37 LEU B N 1
ATOM 1547 C CA . LEU B 1 37 ? 7.492 -6.062 -13.195 1 97.75 37 LEU B CA 1
ATOM 1548 C C . LEU B 1 37 ? 7.031 -5.375 -14.477 1 97.75 37 LEU B C 1
ATOM 1550 O O . LEU B 1 37 ? 6.688 -6.039 -15.453 1 97.75 37 LEU B O 1
ATOM 1554 N N . LYS B 1 38 ? 7.105 -4.066 -14.438 1 97.44 38 LYS B N 1
ATOM 1555 C CA . LYS B 1 38 ? 6.746 -3.301 -15.625 1 97.44 38 LYS B CA 1
ATOM 1556 C C . LYS B 1 38 ? 7.645 -3.664 -16.812 1 97.44 38 LYS B C 1
ATOM 1558 O O . LYS B 1 38 ? 7.195 -3.678 -17.953 1 97.44 38 LYS B O 1
ATOM 1563 N N . THR B 1 39 ? 8.883 -3.98 -16.609 1 97.12 39 THR B N 1
ATOM 1564 C CA . THR B 1 39 ? 9.852 -4.293 -17.641 1 97.12 39 THR B CA 1
ATOM 1565 C C . THR B 1 39 ? 9.445 -5.551 -18.406 1 97.12 39 THR B C 1
ATOM 1567 O O . THR B 1 39 ? 9.914 -5.793 -19.516 1 97.12 39 THR B O 1
ATOM 1570 N N . ILE B 1 40 ? 8.539 -6.344 -17.828 1 97.19 40 ILE B N 1
ATOM 1571 C CA . ILE B 1 40 ? 8.117 -7.574 -18.484 1 97.19 40 ILE B CA 1
ATOM 1572 C C . ILE B 1 40 ? 6.602 -7.562 -18.672 1 97.19 40 ILE B C 1
ATOM 1574 O O . ILE B 1 40 ? 5.973 -8.617 -18.781 1 97.19 40 ILE B O 1
ATOM 1578 N N . ASP B 1 41 ? 5.977 -6.406 -18.5 1 97.12 41 ASP B N 1
ATOM 1579 C CA . ASP B 1 41 ? 4.574 -6.141 -18.797 1 97.12 41 ASP B CA 1
ATOM 1580 C C . ASP B 1 41 ? 3.652 -6.914 -17.859 1 97.12 41 ASP B C 1
ATOM 1582 O O . ASP B 1 41 ? 2.717 -7.578 -18.312 1 97.12 41 ASP B O 1
ATOM 1586 N N . LEU B 1 42 ? 3.955 -6.895 -16.578 1 97.75 42 LEU B N 1
ATOM 1587 C CA . LEU B 1 42 ? 3.127 -7.488 -15.531 1 97.75 42 LEU B CA 1
ATOM 1588 C C . LEU B 1 42 ? 2.857 -6.488 -14.414 1 97.75 42 LEU B C 1
ATOM 1590 O O . LEU B 1 42 ? 3.744 -5.719 -14.031 1 97.75 42 LEU B O 1
ATOM 1594 N N . THR B 1 43 ? 1.705 -6.523 -13.891 1 96.75 43 THR B N 1
ATOM 1595 C CA . THR B 1 43 ? 1.412 -5.816 -12.656 1 96.75 43 THR B CA 1
ATOM 1596 C C . THR B 1 43 ? 1.604 -6.734 -11.445 1 96.75 43 THR B C 1
ATOM 1598 O O . THR B 1 43 ? 1.749 -7.949 -11.602 1 96.75 43 THR B O 1
ATOM 1601 N N . HIS B 1 44 ? 1.615 -6.125 -10.32 1 95.12 44 HIS B N 1
ATOM 1602 C CA . HIS B 1 44 ? 1.849 -6.922 -9.125 1 95.12 44 HIS B CA 1
ATOM 1603 C C . HIS B 1 44 ? 0.704 -7.898 -8.875 1 95.12 44 HIS B C 1
ATOM 1605 O O . HIS B 1 44 ? 0.937 -9.07 -8.594 1 95.12 44 HIS B O 1
ATOM 1611 N N . PRO B 1 45 ? -0.58 -7.496 -9.07 1 94.69 45 PRO B N 1
ATOM 1612 C CA . PRO B 1 45 ? -1.661 -8.469 -8.883 1 94.69 45 PRO B CA 1
ATOM 1613 C C . PRO B 1 45 ? -1.6 -9.617 -9.891 1 94.69 45 PRO B C 1
ATOM 1615 O O . PRO B 1 45 ? -1.887 -10.758 -9.547 1 94.69 45 PRO B O 1
ATOM 1618 N N . GLN B 1 46 ? -1.247 -9.266 -11.047 1 96.62 46 GLN B N 1
ATOM 1619 C CA . GLN B 1 46 ? -1.073 -10.305 -12.055 1 96.62 46 GLN B CA 1
ATOM 1620 C C . GLN B 1 46 ? 0.031 -11.281 -11.656 1 96.62 46 GLN B C 1
ATOM 1622 O O . GLN B 1 46 ? -0.122 -12.492 -11.805 1 96.62 46 GLN B O 1
ATOM 1627 N N . PHE B 1 47 ? 1.128 -10.742 -11.164 1 96.25 47 PHE B N 1
ATOM 1628 C CA . PHE B 1 47 ? 2.229 -11.57 -10.672 1 96.25 47 PHE B CA 1
ATOM 1629 C C . PHE B 1 47 ? 1.759 -12.492 -9.555 1 96.25 47 PHE B C 1
ATOM 1631 O O . PHE B 1 47 ? 2.062 -13.688 -9.57 1 96.25 47 PHE B O 1
ATOM 1638 N N . VAL B 1 48 ? 1.082 -11.969 -8.609 1 93.38 48 VAL B N 1
ATOM 1639 C CA . VAL B 1 48 ? 0.602 -12.75 -7.469 1 93.38 48 VAL B CA 1
ATOM 1640 C C . VAL B 1 48 ? -0.31 -13.867 -7.961 1 93.38 48 VAL B C 1
ATOM 1642 O O . VAL B 1 48 ? -0.186 -15.016 -7.523 1 93.38 48 VAL B O 1
ATOM 1645 N N . LEU B 1 49 ? -1.17 -13.562 -8.875 1 95.44 49 LEU B N 1
ATOM 1646 C CA . LEU B 1 49 ? -2.086 -14.578 -9.398 1 95.44 49 LEU B CA 1
ATOM 1647 C C . LEU B 1 49 ? -1.322 -15.688 -10.117 1 95.44 49 LEU B C 1
ATOM 1649 O O . LEU B 1 49 ? -1.547 -16.875 -9.852 1 95.44 49 LEU B O 1
ATOM 1653 N N . LEU B 1 50 ? -0.423 -15.32 -10.977 1 96.25 50 LEU B N 1
ATOM 1654 C CA . LEU B 1 50 ? 0.336 -16.281 -11.766 1 96.25 50 LEU B CA 1
ATOM 1655 C C . LEU B 1 50 ? 1.147 -17.203 -10.867 1 96.25 50 LEU B C 1
ATOM 1657 O O . LEU B 1 50 ? 1.166 -18.422 -11.07 1 96.25 50 LEU B O 1
ATOM 1661 N N . THR B 1 51 ? 1.784 -16.641 -9.906 1 93.31 51 THR B N 1
ATOM 1662 C CA . THR B 1 51 ? 2.654 -17.438 -9.039 1 93.31 51 THR B CA 1
ATOM 1663 C C . THR B 1 51 ? 1.832 -18.297 -8.086 1 93.31 51 THR B C 1
ATOM 1665 O O . THR B 1 51 ? 2.234 -19.406 -7.746 1 93.31 51 THR B O 1
ATOM 1668 N N . THR B 1 52 ? 0.7 -17.766 -7.625 1 91.5 52 THR B N 1
ATOM 1669 C CA . THR B 1 52 ? -0.219 -18.578 -6.828 1 91.5 52 THR B CA 1
ATOM 1670 C C . THR B 1 52 ? -0.712 -19.781 -7.625 1 91.5 52 THR B C 1
ATOM 1672 O O . THR B 1 52 ? -0.708 -20.906 -7.125 1 91.5 52 THR B O 1
ATOM 1675 N N . LEU B 1 53 ? -1.127 -19.531 -8.82 1 94.75 53 LEU B N 1
ATOM 1676 C CA . LEU B 1 53 ? -1.584 -20.594 -9.703 1 94.75 53 LEU B CA 1
ATOM 1677 C C . LEU B 1 53 ? -0.49 -21.641 -9.906 1 94.75 53 LEU B C 1
ATOM 1679 O O . LEU B 1 53 ? -0.739 -22.844 -9.781 1 94.75 53 LEU B O 1
ATOM 1683 N N . ALA B 1 54 ? 0.695 -21.141 -10.195 1 93.62 54 ALA B N 1
ATOM 1684 C CA . ALA B 1 54 ? 1.826 -22.031 -10.406 1 93.62 54 ALA B CA 1
ATOM 1685 C C . ALA B 1 54 ? 2.07 -22.906 -9.18 1 93.62 54 ALA B C 1
ATOM 1687 O O . ALA B 1 54 ? 2.293 -24.109 -9.297 1 93.62 54 ALA B O 1
ATOM 1688 N N . ALA B 1 55 ? 1.987 -22.297 -8.078 1 89.75 55 ALA B N 1
ATOM 1689 C CA . ALA B 1 55 ? 2.207 -23.031 -6.836 1 89.75 55 ALA B CA 1
ATOM 1690 C C . ALA B 1 55 ? 1.106 -24.062 -6.602 1 89.75 55 ALA B C 1
ATOM 1692 O O . ALA B 1 55 ? 1.384 -25.203 -6.207 1 89.75 55 ALA B O 1
ATOM 1693 N N . LEU B 1 56 ? -0.107 -23.688 -6.801 1 92.12 56 LEU B N 1
ATOM 1694 C CA . LEU B 1 56 ? -1.247 -24.562 -6.586 1 92.12 56 LEU B CA 1
ATOM 1695 C C . LEU B 1 56 ? -1.205 -25.75 -7.547 1 92.12 56 LEU B C 1
ATOM 1697 O O . LEU B 1 56 ? -1.517 -26.875 -7.164 1 92.12 56 LEU B O 1
ATOM 1701 N N . LEU B 1 57 ? -0.812 -25.469 -8.75 1 93 57 LEU B N 1
ATOM 1702 C CA . LEU B 1 57 ? -0.768 -26.516 -9.773 1 93 57 LEU B CA 1
ATOM 1703 C C . LEU B 1 57 ? 0.304 -27.547 -9.445 1 93 57 LEU B C 1
ATOM 1705 O O . LEU B 1 57 ? 0.262 -28.672 -9.953 1 93 57 LEU B O 1
ATOM 1709 N N . ARG B 1 58 ? 1.198 -27.141 -8.625 1 89.88 58 ARG B N 1
ATOM 1710 C CA . ARG B 1 58 ? 2.213 -28.078 -8.156 1 89.88 58 ARG B CA 1
ATOM 1711 C C . ARG B 1 58 ? 1.661 -28.984 -7.062 1 89.88 58 ARG B C 1
ATOM 1713 O O . ARG B 1 58 ? 2.15 -30.094 -6.867 1 89.88 58 ARG B O 1
ATOM 1720 N N . GLN B 1 59 ? 0.682 -28.5 -6.41 1 88.69 59 GLN B N 1
ATOM 1721 C CA . GLN B 1 59 ? 0.151 -29.203 -5.25 1 88.69 59 GLN B CA 1
ATOM 1722 C C . GLN B 1 59 ? -1.124 -29.969 -5.602 1 88.69 59 GLN B C 1
ATOM 1724 O O . GLN B 1 59 ? -1.479 -30.938 -4.934 1 88.69 59 GLN B O 1
ATOM 1729 N N . GLN B 1 60 ? -1.8 -29.453 -6.566 1 89.06 60 GLN B N 1
ATOM 1730 C CA . GLN B 1 60 ? -3.055 -30.094 -6.965 1 89.06 60 GLN B CA 1
ATOM 1731 C C . GLN B 1 60 ? -3.227 -30.062 -8.484 1 89.06 60 GLN B C 1
ATOM 1733 O O . GLN B 1 60 ? -2.723 -29.156 -9.156 1 89.06 60 GLN B O 1
ATOM 1738 N N . GLU B 1 61 ? -3.957 -31.047 -8.953 1 88.5 61 GLU B N 1
ATOM 1739 C CA . GLU B 1 61 ? -4.102 -31.25 -10.391 1 88.5 61 GLU B CA 1
ATOM 1740 C C . GLU B 1 61 ? -5.012 -30.188 -11.008 1 88.5 61 GLU B C 1
ATOM 1742 O O . GLU B 1 61 ? -4.77 -29.734 -12.125 1 88.5 61 GLU B O 1
ATOM 1747 N N . TRP B 1 62 ? -6.035 -29.906 -10.312 1 93.5 62 TRP B N 1
ATOM 1748 C CA . TRP B 1 62 ? -7.027 -28.969 -10.82 1 93.5 62 TRP B CA 1
ATOM 1749 C C . TRP B 1 62 ? -7.168 -27.766 -9.883 1 93.5 62 TRP B C 1
ATOM 1751 O O . TRP B 1 62 ? -7.336 -27.938 -8.672 1 93.5 62 TRP B O 1
ATOM 1761 N N . VAL B 1 63 ? -7.047 -26.547 -10.477 1 95.88 63 VAL B N 1
ATOM 1762 C CA . VAL B 1 63 ? -7.141 -25.312 -9.695 1 95.88 63 VAL B CA 1
ATOM 1763 C C . VAL B 1 63 ? -8.312 -24.484 -10.195 1 95.88 63 VAL B C 1
ATOM 1765 O O . VAL B 1 63 ? -8.445 -24.234 -11.398 1 95.88 63 VAL B O 1
ATOM 1768 N N . SER B 1 64 ? -9.188 -24.094 -9.258 1 95.62 64 SER B N 1
ATOM 1769 C CA . SER B 1 64 ? -10.328 -23.25 -9.602 1 95.62 64 SER B CA 1
ATOM 1770 C C . SER B 1 64 ? -10.039 -21.781 -9.305 1 95.62 64 SER B C 1
ATOM 1772 O O . SER B 1 64 ? -9.047 -21.469 -8.641 1 95.62 64 SER B O 1
ATOM 1774 N N . GLN B 1 65 ? -10.883 -20.922 -9.836 1 95.69 65 GLN B N 1
ATOM 1775 C CA . GLN B 1 65 ? -10.797 -19.5 -9.531 1 95.69 65 GLN B CA 1
ATOM 1776 C C . GLN B 1 65 ? -10.922 -19.25 -8.031 1 95.69 65 GLN B C 1
ATOM 1778 O O . GLN B 1 65 ? -10.242 -18.391 -7.48 1 95.69 65 GLN B O 1
ATOM 1783 N N . THR B 1 66 ? -11.758 -20.078 -7.398 1 94.31 66 THR B N 1
ATOM 1784 C CA . THR B 1 66 ? -11.961 -19.938 -5.961 1 94.31 66 THR B CA 1
ATOM 1785 C C . THR B 1 66 ? -10.695 -20.312 -5.195 1 94.31 66 THR B C 1
ATOM 1787 O O . THR B 1 66 ? -10.367 -19.672 -4.188 1 94.31 66 THR B O 1
ATOM 1790 N N . ASP B 1 67 ? -10.016 -21.328 -5.633 1 93.19 67 ASP B N 1
ATOM 1791 C CA . ASP B 1 67 ? -8.742 -21.703 -5.035 1 93.19 67 ASP B CA 1
ATOM 1792 C C . ASP B 1 67 ? -7.742 -20.547 -5.105 1 93.19 67 ASP B C 1
ATOM 1794 O O . ASP B 1 67 ? -7.078 -20.234 -4.113 1 93.19 67 ASP B O 1
ATOM 1798 N N . ILE B 1 68 ? -7.684 -19.922 -6.25 1 94.38 68 ILE B N 1
ATOM 1799 C CA . ILE B 1 68 ? -6.742 -18.828 -6.473 1 94.38 68 ILE B CA 1
ATOM 1800 C C . ILE B 1 68 ? -7.086 -17.656 -5.559 1 94.38 68 ILE B C 1
ATOM 1802 O O . ILE B 1 68 ? -6.199 -17.062 -4.93 1 94.38 68 ILE B O 1
ATOM 1806 N N . ALA B 1 69 ? -8.344 -17.312 -5.477 1 93.88 69 ALA B N 1
ATOM 1807 C CA . ALA B 1 69 ? -8.789 -16.188 -4.645 1 93.88 69 ALA B CA 1
ATOM 1808 C C . ALA B 1 69 ? -8.438 -16.422 -3.18 1 93.88 69 ALA B C 1
ATOM 1810 O O . ALA B 1 69 ? -7.902 -15.539 -2.514 1 93.88 69 ALA B O 1
ATOM 1811 N N . ARG B 1 70 ? -8.641 -17.594 -2.68 1 88.69 70 ARG B N 1
ATOM 1812 C CA . ARG B 1 70 ? -8.383 -17.953 -1.29 1 88.69 70 ARG B CA 1
ATOM 1813 C C . ARG B 1 70 ? -6.898 -17.859 -0.962 1 88.69 70 ARG B C 1
ATOM 1815 O O . ARG B 1 70 ? -6.52 -17.312 0.078 1 88.69 70 ARG B O 1
ATOM 1822 N N . PHE B 1 71 ? -6.047 -18.266 -1.913 1 85.69 71 PHE B N 1
ATOM 1823 C CA . PHE B 1 71 ? -4.621 -18.375 -1.618 1 85.69 71 PHE B CA 1
ATOM 1824 C C . PHE B 1 71 ? -3.904 -17.062 -1.913 1 85.69 71 PHE B C 1
ATOM 1826 O O . PHE B 1 71 ? -2.871 -16.766 -1.311 1 85.69 71 PHE B O 1
ATOM 1833 N N . SER B 1 72 ? -4.363 -16.266 -2.865 1 87.25 72 SER B N 1
ATOM 1834 C CA . SER B 1 72 ? -3.744 -14.992 -3.205 1 87.25 72 SER B CA 1
ATOM 1835 C C . SER B 1 72 ? -4.238 -13.883 -2.285 1 87.25 72 SER B C 1
ATOM 1837 O O . SER B 1 72 ? -3.717 -12.766 -2.32 1 87.25 72 SER B O 1
ATOM 1839 N N . ASP B 1 73 ? -5.23 -14.117 -1.477 1 81.56 73 ASP B N 1
ATOM 1840 C CA . ASP B 1 73 ? -5.867 -13.148 -0.59 1 81.56 73 ASP B CA 1
ATOM 1841 C C . ASP B 1 73 ? -6.438 -11.969 -1.381 1 81.56 73 ASP B C 1
ATOM 1843 O O . ASP B 1 73 ? -6.234 -10.812 -1.009 1 81.56 73 ASP B O 1
ATOM 1847 N N . MET B 1 74 ? -6.941 -12.242 -2.531 1 89.19 74 MET B N 1
ATOM 1848 C CA . MET B 1 74 ? -7.691 -11.297 -3.355 1 89.19 74 MET B CA 1
ATOM 1849 C C . MET B 1 74 ? -9.164 -11.695 -3.426 1 89.19 74 MET B C 1
ATOM 1851 O O . MET B 1 74 ? -9.5 -12.867 -3.297 1 89.19 74 MET B O 1
ATOM 1855 N N . ASP B 1 75 ? -9.961 -10.703 -3.561 1 88.56 75 ASP B N 1
ATOM 1856 C CA . ASP B 1 75 ? -11.375 -11.031 -3.67 1 88.56 75 ASP B CA 1
ATOM 1857 C C . ASP B 1 75 ? -11.695 -11.656 -5.027 1 88.56 75 ASP B C 1
ATOM 1859 O O . ASP B 1 75 ? -10.977 -11.422 -6.004 1 88.56 75 ASP B O 1
ATOM 1863 N N . VAL B 1 76 ? -12.734 -12.414 -5.027 1 92.25 76 VAL B N 1
ATOM 1864 C CA . VAL B 1 76 ? -13.125 -13.242 -6.164 1 92.25 76 VAL B CA 1
ATOM 1865 C C . VAL B 1 76 ? -13.344 -12.359 -7.395 1 92.25 76 VAL B C 1
ATOM 1867 O O . VAL B 1 76 ? -12.977 -12.742 -8.508 1 92.25 76 VAL B O 1
ATOM 1870 N N . MET B 1 77 ? -13.867 -11.219 -7.141 1 94.38 77 MET B N 1
ATOM 1871 C CA . MET B 1 77 ? -14.133 -10.328 -8.266 1 94.38 77 MET B CA 1
ATOM 1872 C C . MET B 1 77 ? -12.828 -9.859 -8.906 1 94.38 77 MET B C 1
ATOM 1874 O O . MET B 1 77 ? -12.711 -9.844 -10.133 1 94.38 77 MET B O 1
ATOM 1878 N N . THR B 1 78 ? -11.906 -9.484 -8.109 1 94 78 THR B N 1
ATOM 1879 C CA . THR B 1 78 ? -10.594 -9.062 -8.594 1 94 78 THR B CA 1
ATOM 1880 C C . THR B 1 78 ? -9.898 -10.195 -9.344 1 94 78 THR B C 1
ATOM 1882 O O . THR B 1 78 ? -9.367 -9.992 -10.438 1 94 78 THR B O 1
ATOM 1885 N N . VAL B 1 79 ? -9.961 -11.383 -8.75 1 96.69 79 VAL B N 1
ATOM 1886 C CA . VAL B 1 79 ? -9.352 -12.562 -9.359 1 96.69 79 VAL B CA 1
ATOM 1887 C C . VAL B 1 79 ? -9.984 -12.82 -10.727 1 96.69 79 VAL B C 1
ATOM 1889 O O . VAL B 1 79 ? -9.273 -13.078 -11.703 1 96.69 79 VAL B O 1
ATOM 1892 N N . SER B 1 80 ? -11.289 -12.703 -10.812 1 97.06 80 SER B N 1
ATOM 1893 C CA . SER B 1 80 ? -11.992 -12.922 -12.07 1 97.06 80 SER B CA 1
ATOM 1894 C C . SER B 1 80 ? -11.523 -11.945 -13.141 1 97.06 80 SER B C 1
ATOM 1896 O O . SER B 1 80 ? -11.281 -12.336 -14.281 1 97.06 80 SER B O 1
ATOM 1898 N N . GLN B 1 81 ? -11.375 -10.719 -12.758 1 97.69 81 GLN B N 1
ATOM 1899 C CA . GLN B 1 81 ? -10.938 -9.688 -13.695 1 97.69 81 GLN B CA 1
ATOM 1900 C C . GLN B 1 81 ? -9.516 -9.945 -14.172 1 97.69 81 GLN B C 1
ATOM 1902 O O . GLN B 1 81 ? -9.211 -9.781 -15.359 1 97.69 81 GLN B O 1
ATOM 1907 N N . ILE B 1 82 ? -8.695 -10.344 -13.297 1 97.94 82 ILE B N 1
ATOM 1908 C CA . ILE B 1 82 ? -7.301 -10.602 -13.633 1 97.94 82 ILE B CA 1
ATOM 1909 C C . ILE B 1 82 ? -7.207 -11.836 -14.523 1 97.94 82 ILE B C 1
ATOM 1911 O O . ILE B 1 82 ? -6.43 -11.867 -15.477 1 97.94 82 ILE B O 1
ATOM 1915 N N . ILE B 1 83 ? -8 -12.82 -14.211 1 98.06 83 ILE B N 1
ATOM 1916 C CA . ILE B 1 83 ? -8.016 -14.031 -15.016 1 98.06 83 ILE B CA 1
ATOM 1917 C C . ILE B 1 83 ? -8.422 -13.688 -16.453 1 98.06 83 ILE B C 1
ATOM 1919 O O . ILE B 1 83 ? -7.777 -14.125 -17.406 1 98.06 83 ILE B O 1
ATOM 1923 N N . ARG B 1 84 ? -9.484 -12.938 -16.594 1 98 84 ARG B N 1
ATOM 1924 C CA . ARG B 1 84 ? -9.922 -12.531 -17.922 1 98 84 ARG B CA 1
ATOM 1925 C C . ARG B 1 84 ? -8.797 -11.844 -18.688 1 98 84 ARG B C 1
ATOM 1927 O O . ARG B 1 84 ? -8.57 -12.141 -19.859 1 98 84 ARG B O 1
ATOM 1934 N N . LEU B 1 85 ? -8.086 -10.969 -18.047 1 98.12 85 LEU B N 1
ATOM 1935 C CA . LEU B 1 85 ? -6.98 -10.242 -18.656 1 98.12 85 LEU B CA 1
ATOM 1936 C C . LEU B 1 85 ? -5.844 -11.188 -19.031 1 98.12 85 LEU B C 1
ATOM 1938 O O . LEU B 1 85 ? -5.27 -11.07 -20.109 1 98.12 85 LEU B O 1
ATOM 1942 N N . LEU B 1 86 ? -5.504 -12.148 -18.156 1 98.5 86 LEU B N 1
ATOM 1943 C CA . LEU B 1 86 ? -4.379 -13.047 -18.375 1 98.5 86 LEU B CA 1
ATOM 1944 C C . LEU B 1 86 ? -4.707 -14.07 -19.469 1 98.5 86 LEU B C 1
ATOM 1946 O O . LEU B 1 86 ? -3.816 -14.531 -20.188 1 98.5 86 LEU B O 1
ATOM 1950 N N . VAL B 1 87 ? -6.004 -14.43 -19.578 1 98.31 87 VAL B N 1
ATOM 1951 C CA . VAL B 1 87 ? -6.441 -15.273 -20.688 1 98.31 87 VAL B CA 1
ATOM 1952 C C . VAL B 1 87 ? -6.254 -14.531 -22 1 98.31 87 VAL B C 1
ATOM 1954 O O . VAL B 1 87 ? -5.727 -15.094 -22.969 1 98.31 87 VAL B O 1
ATOM 1957 N N . LYS B 1 88 ? -6.672 -13.289 -22 1 98 88 LYS B N 1
ATOM 1958 C CA . LYS B 1 88 ? -6.512 -12.461 -23.188 1 98 88 LYS B CA 1
ATOM 1959 C C . LYS B 1 88 ? -5.043 -12.344 -23.578 1 98 88 LYS B C 1
ATOM 1961 O O . LYS B 1 88 ? -4.715 -12.289 -24.766 1 98 88 LYS B O 1
ATOM 1966 N N . LYS B 1 89 ? -4.148 -12.383 -22.609 1 97.75 89 LYS B N 1
ATOM 1967 C CA . LYS B 1 89 ? -2.713 -12.266 -22.844 1 97.75 89 LYS B CA 1
ATOM 1968 C C . LYS B 1 89 ? -2.098 -13.633 -23.141 1 97.75 89 LYS B C 1
ATOM 1970 O O . LYS B 1 89 ? -0.882 -13.742 -23.328 1 97.75 89 LYS B O 1
ATOM 1975 N N . ASP B 1 90 ? -2.914 -14.648 -23.078 1 98.25 90 ASP B N 1
ATOM 1976 C CA . ASP B 1 90 ? -2.518 -16.031 -23.375 1 98.25 90 ASP B CA 1
ATOM 1977 C C . ASP B 1 90 ? -1.505 -16.531 -22.344 1 98.25 90 ASP B C 1
ATOM 1979 O O . ASP B 1 90 ? -0.57 -17.25 -22.688 1 98.25 90 ASP B O 1
ATOM 1983 N N . LEU B 1 91 ? -1.564 -16.062 -21.125 1 98.44 91 LEU B N 1
ATOM 1984 C CA . LEU B 1 91 ? -0.684 -16.5 -20.047 1 98.44 91 LEU B CA 1
ATOM 1985 C C . LEU B 1 91 ? -1.326 -17.641 -19.266 1 98.44 91 LEU B C 1
ATOM 1987 O O . LEU B 1 91 ? -0.626 -18.438 -18.641 1 98.44 91 LEU B O 1
ATOM 1991 N N . ILE B 1 92 ? -2.664 -17.578 -19.219 1 98.38 92 ILE B N 1
ATOM 1992 C CA . ILE B 1 92 ? -3.404 -18.688 -18.609 1 98.38 92 ILE B CA 1
ATOM 1993 C C . ILE B 1 92 ? -4.559 -19.094 -19.516 1 98.38 92 ILE B C 1
ATOM 1995 O O . ILE B 1 92 ? -4.859 -18.406 -20.5 1 98.38 92 ILE B O 1
ATOM 1999 N N . MET B 1 93 ? -5.156 -20.234 -19.281 1 97.88 93 MET B N 1
ATOM 2000 C CA . MET B 1 93 ? -6.328 -20.703 -20.016 1 97.88 93 MET B CA 1
ATOM 2001 C C . MET B 1 93 ? -7.363 -21.297 -19.062 1 97.88 93 MET B C 1
ATOM 2003 O O . MET B 1 93 ? -7.02 -21.734 -17.953 1 97.88 93 MET B O 1
ATOM 2007 N N . ARG B 1 94 ? -8.531 -21.203 -19.453 1 96.75 94 ARG B N 1
ATOM 2008 C CA . ARG B 1 94 ? -9.648 -21.797 -18.719 1 96.75 94 ARG B CA 1
ATOM 2009 C C . ARG B 1 94 ? -10.156 -23.047 -19.422 1 96.75 94 ARG B C 1
ATOM 2011 O O . ARG B 1 94 ? -10.273 -23.078 -20.656 1 96.75 94 ARG B O 1
ATOM 2018 N N . GLU B 1 95 ? -10.375 -24.016 -18.672 1 96.06 95 GLU B N 1
ATOM 2019 C CA . GLU B 1 95 ? -10.93 -25.25 -19.203 1 96.06 95 GLU B CA 1
ATOM 2020 C C . GLU B 1 95 ? -12.031 -25.812 -18.297 1 96.06 95 GLU B C 1
ATOM 2022 O O . GLU B 1 95 ? -12.078 -25.484 -17.109 1 96.06 95 GLU B O 1
ATOM 2027 N N . VAL B 1 96 ? -12.852 -26.641 -18.875 1 94.88 96 VAL B N 1
ATOM 2028 C CA . VAL B 1 96 ? -13.883 -27.312 -18.094 1 94.88 96 VAL B CA 1
ATOM 2029 C C . VAL B 1 96 ? -13.25 -28.453 -17.281 1 94.88 96 VAL B C 1
ATOM 2031 O O . VAL B 1 96 ? -12.391 -29.172 -17.781 1 94.88 96 VAL B O 1
ATOM 2034 N N . HIS B 1 97 ? -13.68 -28.484 -16.016 1 93.31 97 HIS B N 1
ATOM 2035 C CA . HIS B 1 97 ? -13.188 -29.578 -15.18 1 93.31 97 HIS B CA 1
ATOM 2036 C C . HIS B 1 97 ? -13.523 -30.938 -15.797 1 93.31 97 HIS B C 1
ATOM 2038 O O . HIS B 1 97 ? -14.656 -31.172 -16.203 1 93.31 97 HIS B O 1
ATOM 2044 N N . PRO B 1 98 ? -12.516 -31.75 -15.836 1 90.56 98 PRO B N 1
ATOM 2045 C CA . PRO B 1 98 ? -12.719 -33.031 -16.516 1 90.56 98 PRO B CA 1
ATOM 2046 C C . PRO B 1 98 ? -13.773 -33.906 -15.836 1 90.56 98 PRO B C 1
ATOM 2048 O O . PRO B 1 98 ? -14.43 -34.719 -16.484 1 90.56 98 PRO B O 1
ATOM 2051 N N . LYS B 1 99 ? -14 -33.75 -14.586 1 91.44 99 LYS B N 1
ATOM 2052 C CA . LYS B 1 99 ? -14.906 -34.594 -13.844 1 91.44 99 LYS B CA 1
ATOM 2053 C C . LYS B 1 99 ? -16.141 -33.844 -13.367 1 91.44 99 LYS B C 1
ATOM 2055 O O . LYS B 1 99 ? -16.984 -34.406 -12.656 1 91.44 99 LYS B O 1
ATOM 2060 N N . ASP B 1 100 ? -16.125 -32.625 -13.492 1 89.75 100 ASP B N 1
ATOM 2061 C CA . ASP B 1 100 ? -17.234 -31.75 -13.109 1 89.75 100 ASP B CA 1
ATOM 2062 C C . ASP B 1 100 ? -17.516 -30.719 -14.195 1 89.75 100 ASP B C 1
ATOM 2064 O O . ASP B 1 100 ? -16.906 -29.656 -14.219 1 89.75 100 ASP B O 1
ATOM 2068 N N . SER B 1 101 ? -18.484 -30.953 -15.031 1 87.75 101 SER B N 1
ATOM 2069 C CA . SER B 1 101 ? -18.734 -30.141 -16.219 1 87.75 101 SER B CA 1
ATOM 2070 C C . SER B 1 101 ? -19.188 -28.734 -15.828 1 87.75 101 SER B C 1
ATOM 2072 O O . SER B 1 101 ? -19.156 -27.812 -16.641 1 87.75 101 SER B O 1
ATOM 2074 N N . ARG B 1 102 ? -19.5 -28.5 -14.602 1 87.88 102 ARG B N 1
ATOM 2075 C CA . ARG B 1 102 ? -19.984 -27.188 -14.164 1 87.88 102 ARG B CA 1
ATOM 2076 C C . ARG B 1 102 ? -18.859 -26.344 -13.609 1 87.88 102 ARG B C 1
ATOM 2078 O O . ARG B 1 102 ? -19.031 -25.141 -13.398 1 87.88 102 ARG B O 1
ATOM 2085 N N . ALA B 1 103 ? -17.828 -27.078 -13.445 1 91.25 103 ALA B N 1
ATOM 2086 C CA . ALA B 1 103 ? -16.719 -26.359 -12.844 1 91.25 103 ALA B CA 1
ATOM 2087 C C . ALA B 1 103 ? -15.641 -26.047 -13.883 1 91.25 103 ALA B C 1
ATOM 2089 O O . ALA B 1 103 ? -15.445 -26.797 -14.836 1 91.25 103 ALA B O 1
ATOM 2090 N N . ASN B 1 104 ? -15.055 -24.875 -13.703 1 95.25 104 ASN B N 1
ATOM 2091 C CA . ASN B 1 104 ? -13.93 -24.5 -14.547 1 95.25 104 ASN B CA 1
ATOM 2092 C C . ASN B 1 104 ? -12.609 -24.578 -13.789 1 95.25 104 ASN B C 1
ATOM 2094 O O . ASN B 1 104 ? -12.57 -24.359 -12.578 1 95.25 104 ASN B O 1
ATOM 2098 N N . ILE B 1 105 ? -11.602 -24.969 -14.531 1 97 105 ILE B N 1
ATOM 2099 C CA . ILE B 1 105 ? -10.258 -24.984 -13.961 1 97 105 ILE B CA 1
ATOM 2100 C C . ILE B 1 105 ? -9.367 -24 -14.719 1 97 105 ILE B C 1
ATOM 2102 O O . ILE B 1 105 ? -9.641 -23.672 -15.875 1 97 105 ILE B O 1
ATOM 2106 N N . ILE B 1 106 ? -8.383 -23.547 -14.047 1 97.94 106 ILE B N 1
ATOM 2107 C CA . ILE B 1 106 ? -7.43 -22.594 -14.594 1 97.94 106 ILE B CA 1
ATOM 2108 C C . ILE B 1 106 ? -6.07 -23.25 -14.781 1 97.94 106 ILE B C 1
ATOM 2110 O O . ILE B 1 106 ? -5.578 -23.938 -13.875 1 97.94 106 ILE B O 1
ATOM 2114 N N . LEU B 1 107 ? -5.48 -23.078 -15.953 1 96.88 107 LEU B N 1
ATOM 2115 C CA . LEU B 1 107 ? -4.188 -23.672 -16.281 1 96.88 107 LEU B CA 1
ATOM 2116 C C . LEU B 1 107 ? -3.189 -22.594 -16.703 1 96.88 107 LEU B C 1
ATOM 2118 O O . LEU B 1 107 ? -3.586 -21.531 -17.172 1 96.88 107 LEU B O 1
ATOM 2122 N N . LEU B 1 108 ? -1.96 -22.906 -16.406 1 96.69 108 LEU B N 1
ATOM 2123 C CA . LEU B 1 108 ? -0.883 -22.078 -16.938 1 96.69 108 LEU B CA 1
ATOM 2124 C C . LEU B 1 108 ? -0.502 -22.5 -18.344 1 96.69 108 LEU B C 1
ATOM 2126 O O . LEU B 1 108 ? -0.29 -23.688 -18.609 1 96.69 108 LEU B O 1
ATOM 2130 N N . THR B 1 109 ? -0.476 -21.5 -19.281 1 97.38 109 THR B N 1
ATOM 2131 C CA . THR B 1 109 ? 0.07 -21.812 -20.594 1 97.38 109 THR B CA 1
ATOM 2132 C C . THR B 1 109 ? 1.594 -21.875 -20.547 1 97.38 109 THR B C 1
ATOM 2134 O O . THR B 1 109 ? 2.201 -21.562 -19.516 1 97.38 109 THR B O 1
ATOM 2137 N N . GLU B 1 110 ? 2.221 -22.328 -21.672 1 96.38 110 GLU B N 1
ATOM 2138 C CA . GLU B 1 110 ? 3.678 -22.297 -21.766 1 96.38 110 GLU B CA 1
ATOM 2139 C C . GLU B 1 110 ? 4.211 -20.875 -21.594 1 96.38 110 GLU B C 1
ATOM 2141 O O . GLU B 1 110 ? 5.215 -20.656 -20.922 1 96.38 110 GLU B O 1
ATOM 2146 N N . GLN B 1 111 ? 3.467 -19.969 -22.156 1 97 111 GLN B N 1
ATOM 2147 C CA . GLN B 1 111 ? 3.846 -18.562 -22.031 1 97 111 GLN B CA 1
ATOM 2148 C C . GLN B 1 111 ? 3.686 -18.062 -20.609 1 97 111 GLN B C 1
ATOM 2150 O O . GLN B 1 111 ? 4.504 -17.281 -20.109 1 97 111 GLN B O 1
ATOM 2155 N N . GLY B 1 112 ? 2.631 -18.531 -19.984 1 97.38 112 GLY B N 1
ATOM 2156 C CA . GLY B 1 112 ? 2.416 -18.188 -18.594 1 97.38 112 GLY B CA 1
ATOM 2157 C C . GLY B 1 112 ? 3.518 -18.688 -17.672 1 97.38 112 GLY B C 1
ATOM 2158 O O . GLY B 1 112 ? 3.979 -17.953 -16.797 1 97.38 112 GLY B O 1
ATOM 2159 N N . LEU B 1 113 ? 3.92 -19.875 -17.953 1 95 113 LEU B N 1
ATOM 2160 C CA . LEU B 1 113 ? 5 -20.469 -17.172 1 95 113 LEU B CA 1
ATOM 2161 C C . LEU B 1 113 ? 6.305 -19.703 -17.391 1 95 113 LEU B C 1
ATOM 2163 O O . LEU B 1 113 ? 7.055 -19.469 -16.438 1 95 113 LEU B O 1
ATOM 2167 N N . GLN B 1 114 ? 6.586 -19.359 -18.609 1 95.75 114 GLN B N 1
ATOM 2168 C CA . GLN B 1 114 ? 7.773 -18.562 -18.906 1 95.75 114 GLN B CA 1
ATOM 2169 C C . GLN B 1 114 ? 7.746 -17.219 -18.188 1 95.75 114 GLN B C 1
ATOM 2171 O O . GLN B 1 114 ? 8.773 -16.766 -17.672 1 95.75 114 GLN B O 1
ATOM 2176 N N . LYS B 1 115 ? 6.574 -16.641 -18.188 1 96.69 115 LYS B N 1
ATOM 2177 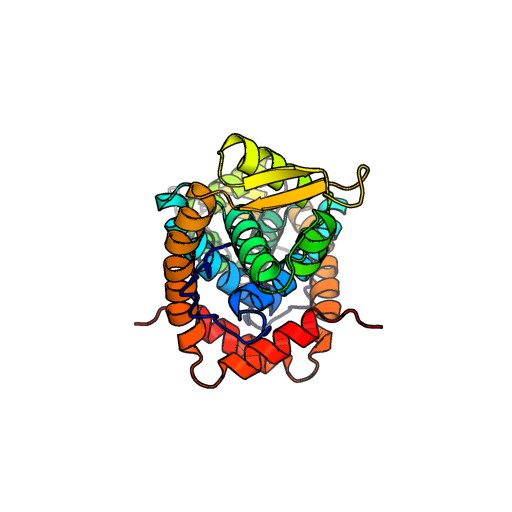C CA . LYS B 1 115 ? 6.418 -15.352 -17.516 1 96.69 115 LYS B CA 1
ATOM 2178 C C . LYS B 1 115 ? 6.668 -15.477 -16.016 1 96.69 115 LYS B C 1
ATOM 2180 O O . LYS B 1 115 ? 7.336 -14.633 -15.414 1 96.69 115 LYS B O 1
ATOM 2185 N N . VAL B 1 116 ? 6.184 -16.516 -15.406 1 95.12 116 VAL B N 1
ATOM 2186 C CA . VAL B 1 116 ? 6.398 -16.781 -13.992 1 95.12 116 VAL B CA 1
ATOM 2187 C C . VAL B 1 116 ? 7.891 -16.938 -13.711 1 95.12 116 VAL B C 1
ATOM 2189 O O . VAL B 1 116 ? 8.422 -16.344 -12.773 1 95.12 116 VAL B O 1
ATOM 2192 N N . ASN B 1 117 ? 8.547 -17.688 -14.547 1 94.38 117 ASN B N 1
ATOM 2193 C CA . ASN B 1 117 ? 9.969 -17.969 -14.375 1 94.38 117 ASN B CA 1
ATOM 2194 C C . ASN B 1 117 ? 10.805 -16.703 -14.539 1 94.38 117 ASN B C 1
ATOM 2196 O O . ASN B 1 117 ? 11.867 -16.562 -13.93 1 94.38 117 ASN B O 1
ATOM 2200 N N . GLN B 1 118 ? 10.266 -15.82 -15.336 1 95.44 118 GLN B N 1
ATOM 2201 C CA . GLN B 1 118 ? 10.922 -14.531 -15.523 1 95.44 118 GLN B CA 1
ATOM 2202 C C . GLN B 1 118 ? 10.68 -13.609 -14.336 1 95.44 118 GLN B C 1
ATOM 2204 O O . GLN B 1 118 ? 11.594 -12.898 -13.898 1 95.44 118 GLN B O 1
ATOM 2209 N N . ALA B 1 119 ? 9.523 -13.609 -13.812 1 96.31 119 ALA B N 1
ATOM 2210 C CA . ALA B 1 119 ? 9.07 -12.625 -12.828 1 96.31 119 ALA B CA 1
ATOM 2211 C C . ALA B 1 119 ? 9.555 -13 -11.422 1 96.31 119 ALA B C 1
ATOM 2213 O O . ALA B 1 119 ? 9.914 -12.125 -10.633 1 96.31 119 ALA B O 1
ATOM 2214 N N . LEU B 1 120 ? 9.617 -14.25 -11.125 1 93.56 120 LEU B N 1
ATOM 2215 C CA . LEU B 1 120 ? 9.891 -14.727 -9.773 1 93.56 120 LEU B CA 1
ATOM 2216 C C . LEU B 1 120 ? 11.25 -14.25 -9.297 1 93.56 120 LEU B C 1
ATOM 2218 O O . LEU B 1 120 ? 11.359 -13.656 -8.219 1 93.56 120 LEU B O 1
ATOM 2222 N N . PRO B 1 121 ? 12.289 -14.453 -10.102 1 94 121 PRO B N 1
ATOM 2223 C CA . PRO B 1 121 ? 13.609 -14.008 -9.641 1 94 121 PRO B CA 1
ATOM 2224 C C . PRO B 1 121 ? 13.68 -12.492 -9.453 1 94 121 PRO B C 1
ATOM 2226 O O . PRO B 1 121 ? 14.406 -12.008 -8.586 1 94 121 PRO B O 1
ATOM 2229 N N . LEU B 1 122 ? 12.953 -11.719 -10.242 1 95.19 122 LEU B N 1
ATOM 2230 C CA . LEU B 1 122 ? 12.93 -10.266 -10.109 1 95.19 122 LEU B CA 1
ATOM 2231 C C . LEU B 1 122 ? 12.359 -9.852 -8.758 1 95.19 122 LEU B C 1
ATOM 2233 O O . LEU B 1 122 ? 12.977 -9.07 -8.031 1 95.19 122 LEU B O 1
ATOM 2237 N N . VAL B 1 123 ? 11.242 -10.453 -8.406 1 95 123 VAL B N 1
ATOM 2238 C CA . VAL B 1 123 ? 10.555 -10.094 -7.172 1 95 123 VAL B CA 1
ATOM 2239 C C . VAL B 1 123 ? 11.336 -10.617 -5.969 1 95 123 VAL B C 1
ATOM 2241 O O . VAL B 1 123 ? 11.492 -9.906 -4.969 1 95 123 VAL B O 1
ATOM 2244 N N . GLU B 1 124 ? 11.836 -11.797 -6.09 1 92.75 124 GLU B N 1
ATOM 2245 C CA . GLU B 1 124 ? 12.617 -12.383 -5.004 1 92.75 124 GLU B CA 1
ATOM 2246 C C . GLU B 1 124 ? 13.891 -11.578 -4.746 1 92.75 124 GLU B C 1
ATOM 2248 O O . GLU B 1 124 ? 14.305 -11.414 -3.598 1 92.75 124 GLU B O 1
ATOM 2253 N N . GLY B 1 125 ? 14.531 -11.172 -5.859 1 94.62 125 GLY B N 1
ATOM 2254 C CA . GLY B 1 125 ? 15.703 -10.336 -5.711 1 94.62 125 GLY B CA 1
ATOM 2255 C C . GLY B 1 125 ? 15.43 -9.039 -4.969 1 94.62 125 GLY B C 1
ATOM 2256 O O . GLY B 1 125 ? 16.203 -8.633 -4.105 1 94.62 125 GLY B O 1
ATOM 2257 N N . ILE B 1 126 ? 14.32 -8.43 -5.227 1 95.31 126 ILE B N 1
ATOM 2258 C CA . ILE B 1 126 ? 13.922 -7.199 -4.559 1 95.31 126 ILE B CA 1
ATOM 2259 C C . ILE B 1 126 ? 13.617 -7.488 -3.09 1 95.31 126 ILE B C 1
ATOM 2261 O O . ILE B 1 126 ? 14.062 -6.758 -2.201 1 95.31 126 ILE B O 1
ATOM 2265 N N . ASP B 1 127 ? 12.844 -8.594 -2.834 1 94.31 127 ASP B N 1
ATOM 2266 C CA . ASP B 1 127 ? 12.508 -8.969 -1.466 1 94.31 127 ASP B CA 1
ATOM 2267 C C . ASP B 1 127 ? 13.758 -9.211 -0.633 1 94.31 127 ASP B C 1
ATOM 2269 O O . ASP B 1 127 ? 13.875 -8.711 0.486 1 94.31 127 ASP B O 1
ATOM 2273 N N . GLN B 1 128 ? 14.648 -9.906 -1.211 1 93.56 128 GLN B N 1
ATOM 2274 C CA . GLN B 1 128 ? 15.891 -10.219 -0.503 1 93.56 128 GLN B CA 1
ATOM 2275 C C . GLN B 1 128 ? 16.688 -8.953 -0.203 1 93.56 128 GLN B C 1
ATOM 2277 O O . GLN B 1 128 ? 17.203 -8.781 0.904 1 93.56 128 GLN B O 1
ATOM 2282 N N . ALA B 1 129 ? 16.828 -8.07 -1.18 1 94.25 129 ALA B N 1
ATOM 2283 C CA . ALA B 1 129 ? 17.578 -6.836 -1.001 1 94.25 129 ALA B CA 1
ATOM 2284 C C . ALA B 1 129 ? 16.891 -5.914 0.004 1 94.25 129 ALA B C 1
ATOM 2286 O O . ALA B 1 129 ? 17.547 -5.301 0.846 1 94.25 129 ALA B O 1
ATOM 2287 N N . PHE B 1 130 ? 15.617 -5.801 -0.059 1 96 130 PHE B N 1
ATOM 2288 C CA . PHE B 1 130 ? 14.867 -4.852 0.754 1 96 130 PHE B CA 1
ATOM 2289 C C . PHE B 1 130 ? 14.703 -5.371 2.178 1 96 130 PHE B C 1
ATOM 2291 O O . PHE B 1 130 ? 15.078 -4.695 3.137 1 96 130 PHE B O 1
ATOM 2298 N N . PHE B 1 131 ? 14.172 -6.613 2.328 1 96 131 PHE B N 1
ATOM 2299 C CA . PHE B 1 131 ? 13.906 -7.152 3.656 1 96 131 PHE B CA 1
ATOM 2300 C C . PHE B 1 131 ? 15.18 -7.727 4.27 1 96 131 PHE B C 1
ATOM 2302 O O . PHE B 1 131 ? 15.258 -7.902 5.488 1 96 131 PHE B O 1
ATOM 2309 N N . GLY B 1 132 ? 16.125 -8.047 3.457 1 93.56 132 GLY B N 1
ATOM 2310 C CA . GLY B 1 132 ? 17.406 -8.531 3.955 1 93.56 132 GLY B CA 1
ATOM 2311 C C . GLY B 1 132 ? 18.109 -7.531 4.852 1 93.56 132 GLY B C 1
ATOM 2312 O O . GLY B 1 132 ? 18.984 -7.902 5.641 1 93.56 132 GLY B O 1
ATOM 2313 N N . LYS B 1 133 ? 17.766 -6.258 4.703 1 94.31 133 LYS B N 1
ATOM 2314 C CA . LYS B 1 133 ? 18.312 -5.219 5.574 1 94.31 133 LYS B CA 1
ATOM 2315 C C . LYS B 1 133 ? 18.078 -5.562 7.043 1 94.31 133 LYS B C 1
ATOM 2317 O O . LYS B 1 133 ? 18.812 -5.082 7.918 1 94.31 133 LYS B O 1
ATOM 2322 N N . LEU B 1 134 ? 17.078 -6.398 7.281 1 95.19 134 LEU B N 1
ATOM 2323 C CA . LEU B 1 134 ? 16.703 -6.738 8.656 1 95.19 134 LEU B CA 1
ATOM 2324 C C . LEU B 1 134 ? 17.516 -7.93 9.156 1 95.19 134 LEU B C 1
ATOM 2326 O O . LEU B 1 134 ? 17.5 -8.242 10.344 1 95.19 134 LEU B O 1
ATOM 2330 N N . GLU B 1 135 ? 18.172 -8.586 8.273 1 91.06 135 GLU B N 1
ATOM 2331 C CA . GLU B 1 135 ? 18.969 -9.758 8.617 1 91.06 135 GLU B CA 1
ATOM 2332 C C . GLU B 1 135 ? 18.141 -10.773 9.414 1 91.06 135 GLU B C 1
ATOM 2334 O O . GLU B 1 135 ? 17.109 -11.25 8.938 1 91.06 135 GLU B O 1
ATOM 2339 N N . ASP B 1 136 ? 18.516 -10.992 10.695 1 88.19 136 ASP B N 1
ATOM 2340 C CA . ASP B 1 136 ? 17.875 -12.031 11.508 1 88.19 136 ASP B CA 1
ATOM 2341 C C . ASP B 1 136 ? 16.516 -11.555 12.039 1 88.19 136 ASP B C 1
ATOM 2343 O O . ASP B 1 136 ? 15.75 -12.344 12.578 1 88.19 136 ASP B O 1
ATOM 2347 N N . LYS B 1 137 ? 16.172 -10.336 11.703 1 93.31 137 LYS B N 1
ATOM 2348 C CA . LYS B 1 137 ? 14.945 -9.766 12.258 1 93.31 137 LYS B CA 1
ATOM 2349 C C . LYS B 1 137 ? 13.789 -9.867 11.266 1 93.31 137 LYS B C 1
ATOM 2351 O O . LYS B 1 137 ? 12.664 -9.461 11.57 1 93.31 137 LYS B O 1
ATOM 2356 N N . THR B 1 138 ? 14.062 -10.477 10.188 1 93.62 138 THR B N 1
ATOM 2357 C CA . THR B 1 138 ? 13 -10.664 9.203 1 93.62 138 THR B CA 1
ATOM 2358 C C . THR B 1 138 ? 11.914 -11.578 9.758 1 93.62 138 THR B C 1
ATOM 2360 O O . THR B 1 138 ? 10.727 -11.352 9.523 1 93.62 138 THR B O 1
ATOM 2363 N N . GLU B 1 139 ? 12.328 -12.547 10.445 1 93.56 139 GLU B N 1
ATOM 2364 C CA . GLU B 1 139 ? 11.359 -13.469 11.039 1 93.56 139 GLU B CA 1
ATOM 2365 C C . GLU B 1 139 ? 10.469 -12.75 12.047 1 93.56 139 GLU B C 1
ATOM 2367 O O . GLU B 1 139 ? 9.289 -13.086 12.18 1 93.56 139 GLU B O 1
ATOM 2372 N N . ILE B 1 140 ? 11.047 -11.836 12.766 1 95.31 140 ILE B N 1
ATOM 2373 C CA . ILE B 1 140 ? 10.273 -11.047 13.711 1 95.31 140 ILE B CA 1
ATOM 2374 C C . ILE B 1 140 ? 9.227 -10.227 12.961 1 95.31 140 ILE B C 1
ATOM 2376 O O . ILE B 1 140 ? 8.062 -10.18 13.367 1 95.31 140 ILE B O 1
ATOM 2380 N N . LEU B 1 141 ? 9.648 -9.625 11.898 1 96.38 141 LEU B N 1
ATOM 2381 C CA . LEU B 1 141 ? 8.703 -8.883 11.078 1 96.38 141 LEU B CA 1
ATOM 2382 C C . LEU B 1 141 ? 7.562 -9.773 10.602 1 96.38 141 LEU B C 1
ATOM 2384 O O . LEU B 1 141 ? 6.395 -9.406 10.703 1 96.38 141 LEU B O 1
ATOM 2388 N N . ASP B 1 142 ? 7.934 -10.977 10.125 1 94.38 142 ASP B N 1
ATOM 2389 C CA . ASP B 1 142 ? 6.926 -11.906 9.633 1 94.38 142 ASP B CA 1
ATOM 2390 C C . ASP B 1 142 ? 5.895 -12.227 10.711 1 94.38 142 ASP B C 1
ATOM 2392 O O . ASP B 1 142 ? 4.688 -12.203 10.453 1 94.38 142 ASP B O 1
ATOM 2396 N N . GLN B 1 143 ? 6.359 -12.438 11.875 1 94.31 143 GLN B N 1
ATOM 2397 C CA . GLN B 1 143 ? 5.465 -12.773 12.977 1 94.31 143 GLN B CA 1
ATOM 2398 C C . GLN B 1 143 ? 4.539 -11.602 13.312 1 94.31 143 GLN B C 1
ATOM 2400 O O . GLN B 1 143 ? 3.359 -11.805 13.609 1 94.31 143 GLN B O 1
ATOM 2405 N N . LEU B 1 144 ? 5.078 -10.414 13.336 1 96.31 144 LEU B N 1
ATOM 2406 C CA . LEU B 1 144 ? 4.277 -9.227 13.609 1 96.31 144 LEU B CA 1
ATOM 2407 C C . LEU B 1 144 ? 3.215 -9.023 12.539 1 96.31 144 LEU B C 1
ATOM 2409 O O . LEU B 1 144 ? 2.066 -8.703 12.852 1 96.31 144 LEU B O 1
ATOM 2413 N N . LEU B 1 145 ? 3.596 -9.273 11.273 1 95.44 145 LEU B N 1
ATOM 2414 C CA . LEU B 1 145 ? 2.668 -9.109 10.156 1 95.44 145 LEU B CA 1
ATOM 2415 C C . LEU B 1 145 ? 1.56 -10.156 10.219 1 95.44 145 LEU B C 1
ATOM 2417 O O . LEU B 1 145 ? 0.401 -9.859 9.914 1 95.44 145 LEU B O 1
ATOM 2421 N N . ILE B 1 146 ? 1.905 -11.359 10.594 1 93.44 146 ILE B N 1
ATOM 2422 C CA . ILE B 1 146 ? 0.92 -12.422 10.742 1 93.44 146 ILE B CA 1
ATOM 2423 C C . ILE B 1 146 ? -0.09 -12.047 11.82 1 93.44 146 ILE B C 1
ATOM 2425 O O . ILE B 1 146 ? -1.298 -12.211 11.633 1 93.44 146 ILE B O 1
ATOM 2429 N N . LYS B 1 147 ? 0.396 -11.5 12.891 1 94.5 147 LYS B N 1
ATOM 2430 C CA . LYS B 1 147 ? -0.477 -11.086 13.984 1 94.5 147 LYS B CA 1
ATOM 2431 C C . LYS B 1 147 ? -1.399 -9.953 13.547 1 94.5 147 LYS B C 1
ATOM 2433 O O . LYS B 1 147 ? -2.568 -9.914 13.938 1 94.5 147 LYS B O 1
ATOM 2438 N N . LEU B 1 148 ? -0.914 -9.039 12.789 1 94.88 148 LEU B N 1
ATOM 2439 C CA . LEU B 1 148 ? -1.705 -7.906 12.312 1 94.88 148 LEU B CA 1
ATOM 2440 C C . LEU B 1 148 ? -2.805 -8.375 11.367 1 94.88 148 LEU B C 1
ATOM 2442 O O . LEU B 1 148 ? -3.908 -7.824 11.367 1 94.88 148 LEU B O 1
ATOM 2446 N N . GLU B 1 149 ? -2.439 -9.336 10.555 1 88.81 149 GLU B N 1
ATOM 2447 C CA . GLU B 1 149 ? -3.406 -9.844 9.578 1 88.81 149 GLU B CA 1
ATOM 2448 C C . GLU B 1 149 ? -4.492 -10.672 10.266 1 88.81 149 GLU B C 1
ATOM 2450 O O . GLU B 1 149 ? -5.621 -10.75 9.773 1 88.81 149 GLU B O 1
ATOM 2455 N N . ALA B 1 150 ? -4.07 -11.359 11.273 1 82.62 150 ALA B N 1
ATOM 2456 C CA . ALA B 1 150 ? -5 -12.234 11.984 1 82.62 150 ALA B CA 1
ATOM 2457 C C . ALA B 1 150 ? -6.191 -11.453 12.523 1 82.62 150 ALA B C 1
ATOM 2459 O O . ALA B 1 150 ? -6.059 -10.281 12.898 1 82.62 150 ALA B O 1
ATOM 2460 N N . GLU B 1 151 ? -7.492 -11.852 12.117 1 65.25 151 GLU B N 1
ATOM 2461 C CA . GLU B 1 151 ? -8.742 -11.227 12.547 1 65.25 151 GLU B CA 1
ATOM 2462 C C . GLU B 1 151 ? -8.906 -11.32 14.062 1 65.25 151 GLU B C 1
ATOM 2464 O O . GLU B 1 151 ? -8.445 -12.273 14.688 1 65.25 151 GLU B O 1
ATOM 2469 N N . ASN B 1 152 ? -8.82 -10.133 14.789 1 51.62 152 ASN B N 1
ATOM 2470 C CA . ASN B 1 152 ? -9.281 -10.281 16.172 1 51.62 152 ASN B CA 1
ATOM 2471 C C . ASN B 1 152 ? -10.578 -11.086 16.234 1 51.62 152 ASN B C 1
ATOM 2473 O O . ASN B 1 152 ? -11.484 -10.891 15.438 1 51.62 152 ASN B O 1
ATOM 2477 N N . ASP B 1 153 ? -10.531 -12.438 16.484 1 39.12 153 ASP B N 1
ATOM 2478 C CA . ASP B 1 153 ? -11.75 -13.023 17.031 1 39.12 153 ASP B CA 1
ATOM 2479 C C . ASP B 1 153 ? -12.453 -12.047 17.969 1 39.12 153 ASP B C 1
ATOM 2481 O O . ASP B 1 153 ? -11.797 -11.297 18.688 1 39.12 153 ASP B O 1
#

Radius of gyration: 22.7 Å; Cα contacts (8 Å, |Δi|>4): 335; chains: 2; bounding box: 44×73×47 Å

Nearest PDB structures (foldseek):
  6pcp-assembly2_C  TM=8.345E-01  e=2.340E-08  Bordetella pertussis
  6pco-assembly2_C  TM=8.314E-01  e=3.302E-08  Bordetella bronchiseptica
  4zzl-assembly1_B  TM=8.413E-01  e=1.845E-07  Pseudomonas aeruginosa
  7kfq-assembly1_A  TM=7.411E-01  e=1.936E-06  Variovorax paradoxus
  4zzl-assembly1_A  TM=6.896E-01  e=4.890E-07  Pseudomonas aeruginosa

Organism: Streptococcus gordonii (strain Challis / ATCC 35105 / BCRC 15272 / CH1 / DL1 / V288) (NCBI:txid467705)